Protein AF-A0A357B1J8-F1 (afdb_monomer)

pLDDT: mean 88.07, std 13.95, range [33.41, 98.75]

Nearest PDB structures (foldseek):
  8wgc-assembly1_A  TM=3.942E-01  e=1.687E-01  Homo sapiens
  1ewk-assembly1_A  TM=3.827E-01  e=1.034E+00  Rattus norvegicus
  8wgd-assembly1_B  TM=3.770E-01  e=9.735E-01  Homo sapiens
  8jd4-assembly1_4  TM=4.245E-01  e=2.269E+00  Homo sapiens

Sequence (350 aa):
MALIGIIANPSSGKDIRRLVANATCFDNMEKVNIIQRILIAFHKLSDARILVMDDAYGMLEKAAENIRRLTHESVNAGLIPFRPVFDQTDSTKAARMLRELGAKCIIVIGGDGTNRVVAKACGDVPLIPLSTGTNNVFPYMMEGTVAGLAALVAETDAGGEMLKTRRCKRLNIYKNGDLADIALIDVCVTSDMFAASRAVWNVDSIRELFVTVAKPDSIGMSAIGGSFRTIREHEPLGLYIRCGEPAAFATNVAIGPGLIRPVGIKYSRTMAIGDRISLETGAGMLALDGEREVEFLPKDRIEIELTRDGPLVVDIPATLSCAADRGFFLIHNTPQGETKGGICIHDSDE

Secondary structure (DSSP, 8-state):
--EEEEEE-TTTT--THHHHS------HHHHHHHHHHHHHHHHHH---EEEE---TT-HHHHHHHHHHHHHS----EEE-SS---SSHHHHHHHHHHHHHTT-SEEEEES-HHHHHHHHTT-TTSPEEEE-SSSS-SSSB---HHHHHHHHHHHHHSTTSSS--EEE--EEEEEETTEEEEEESSEEEEES--S-SSSB---GGGEEEEEES-B-TTS-SHHHHHHTT--B-TTSSEEEEEEESSSPSEEEEEEEETTEEEEEEEEEEEEEETT-EEE----SEEEEETTEEEEEE-TT--EEEEEES-S-EEE-HHHHHHHHHHTTTT-----SS-----------S--

Solvent-accessible surface area (backbone atoms only — not comparable to full-atom values): 18631 Å² total; per-residue (Å²): 130,52,30,40,31,36,42,55,54,83,70,52,66,72,54,63,59,52,80,79,28,74,46,75,80,46,54,68,65,56,51,22,52,35,52,31,34,21,50,52,40,38,66,54,55,50,87,52,46,33,33,32,48,73,48,96,81,43,46,67,62,54,21,47,50,52,47,27,74,75,66,75,46,87,65,67,64,48,65,48,97,68,86,71,85,83,52,74,64,43,49,25,51,46,26,34,50,37,41,76,71,56,28,42,30,34,37,36,44,23,43,38,49,54,51,40,41,24,48,77,32,25,60,81,38,29,30,44,48,31,34,47,52,89,74,47,83,76,28,42,84,67,62,30,40,64,52,21,51,38,49,51,43,23,53,76,27,65,86,46,88,35,42,39,68,43,68,28,41,20,36,42,34,25,50,73,82,43,82,73,51,65,21,53,41,28,42,40,32,26,65,48,85,66,74,86,55,49,62,79,75,66,68,88,41,38,42,37,37,38,28,36,33,14,34,62,92,45,48,29,70,30,11,58,45,15,72,80,48,73,34,50,74,84,49,75,41,32,40,40,37,35,38,38,84,83,46,74,49,70,48,81,28,38,55,39,45,95,37,72,45,75,46,40,30,50,52,74,46,79,34,46,69,72,40,70,46,68,64,83,73,54,49,20,30,33,20,35,36,55,34,51,78,46,80,45,45,76,87,53,48,46,34,44,28,34,37,64,79,30,40,28,33,51,41,52,70,59,18,47,50,42,27,52,79,53,37,35,80,42,70,84,87,58,98,72,86,76,83,72,55,52,60,35,80,68,77,92,83,128

Foldseek 3Di:
DAEEEEEEQQCFQPACLVVVAVWDGQHVVVVLVLVLLLQVLCQQEHPHAYEYADAPVRSVVSSQVVCCVVPVDGTNYYYQPDDDPRDLVSLLVSLQSCQVVPHLEYEYEHAQSSLQSSQVRNQARAYQFEYSTQAHDPHDPDRNNLSSVLSVLSRVASPHDLWDKAQWKKKFKDKQRHGPGIARFKKWFFAAQDPPDFFDQDLQRTFKMKGSAADCSHAARSVVRNQPDGDHGRHQKIKIWGWDPPAPDWDWHRNGHVDTDITGTNDMDMDGQFDKDWDPDQFGFIRGSGTTDDGDHNVMIIIIGMHSNTYIYTPSVSSVVSLVVQQQQPDDDDPDDDDSRYRDRPPPDD

Radius of gyration: 21.46 Å; Cα contacts (8 Å, |Δi|>4): 844; chains: 1; bounding box: 54×49×66 Å

Mean predicted aligned error: 6.44 Å

Structure (mmCIF, N/CA/C/O backbone):
data_AF-A0A357B1J8-F1
#
_entry.id   AF-A0A357B1J8-F1
#
loop_
_atom_site.group_PDB
_atom_site.id
_atom_site.type_symbol
_atom_site.label_atom_id
_atom_site.label_alt_id
_atom_site.label_comp_id
_atom_site.label_asym_id
_atom_site.label_entity_id
_atom_site.label_seq_id
_atom_site.pdbx_PDB_ins_code
_atom_site.Cartn_x
_atom_site.Cartn_y
_atom_site.Cartn_z
_atom_site.occupancy
_atom_site.B_iso_or_equiv
_atom_site.auth_seq_id
_atom_site.auth_comp_id
_atom_site.auth_asym_id
_atom_site.auth_atom_id
_atom_site.pdbx_PDB_model_num
ATOM 1 N N . MET A 1 1 ? 2.649 -1.421 -27.507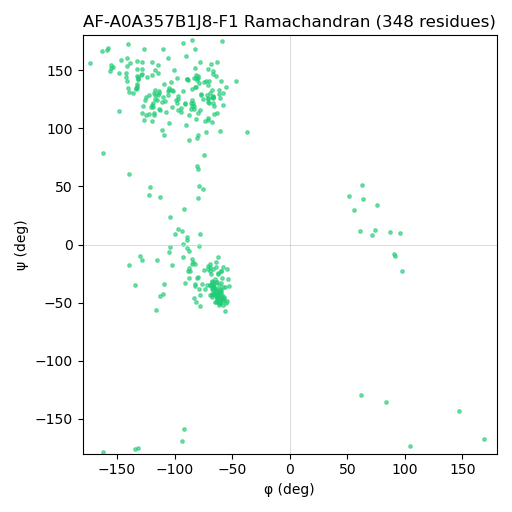 1.00 65.75 1 MET A N 1
ATOM 2 C CA . MET A 1 1 ? 3.852 -1.359 -26.654 1.00 65.75 1 MET A CA 1
ATOM 3 C C . MET A 1 1 ? 3.389 -1.466 -25.217 1.00 65.75 1 MET A C 1
ATOM 5 O O . MET A 1 1 ? 2.438 -0.768 -24.872 1.00 65.75 1 MET A O 1
ATOM 9 N N . ALA A 1 2 ? 3.961 -2.371 -24.430 1.00 86.12 2 ALA A N 1
ATOM 10 C CA . ALA A 1 2 ? 3.598 -2.486 -23.026 1.00 86.12 2 ALA A CA 1
ATOM 11 C C . ALA A 1 2 ? 4.030 -1.230 -22.251 1.00 86.12 2 ALA A C 1
ATOM 13 O O . ALA A 1 2 ? 4.989 -0.548 -22.625 1.00 86.12 2 ALA A O 1
ATOM 14 N N . LEU A 1 3 ? 3.259 -0.901 -21.216 1.00 94.00 3 LEU A N 1
ATOM 15 C CA . LEU A 1 3 ? 3.428 0.300 -20.407 1.00 94.00 3 LEU A CA 1
ATOM 16 C C . LEU A 1 3 ? 3.635 -0.099 -18.948 1.00 94.00 3 LEU A C 1
ATOM 18 O O . LEU A 1 3 ? 2.806 -0.815 -18.384 1.00 94.00 3 LEU A O 1
ATOM 22 N N . ILE A 1 4 ? 4.690 0.426 -18.333 1.00 96.94 4 ILE A N 1
ATOM 23 C CA . ILE A 1 4 ? 4.933 0.323 -16.893 1.00 96.94 4 ILE A CA 1
ATOM 24 C C . ILE A 1 4 ? 4.823 1.712 -16.272 1.00 96.94 4 ILE A C 1
ATOM 26 O O . ILE A 1 4 ? 5.375 2.690 -16.780 1.00 96.94 4 ILE A O 1
ATOM 30 N N . GLY A 1 5 ? 4.067 1.800 -15.182 1.00 97.94 5 GLY A N 1
ATOM 31 C CA . GLY A 1 5 ? 3.893 3.031 -14.424 1.00 97.94 5 GLY A CA 1
ATOM 32 C C . GLY A 1 5 ? 4.807 3.088 -13.208 1.00 97.94 5 GLY A C 1
ATOM 33 O O . GLY A 1 5 ? 4.989 2.078 -12.534 1.00 97.94 5 GLY A O 1
ATOM 34 N N . ILE A 1 6 ? 5.328 4.269 -12.880 1.00 98.31 6 ILE A N 1
ATOM 35 C CA . ILE A 1 6 ? 6.011 4.524 -11.607 1.00 98.31 6 ILE A CA 1
ATOM 36 C C . ILE A 1 6 ? 5.355 5.724 -10.924 1.00 98.31 6 ILE A C 1
ATOM 38 O O . ILE A 1 6 ? 5.269 6.810 -11.493 1.00 98.31 6 ILE A O 1
ATOM 42 N N . ILE A 1 7 ? 4.900 5.541 -9.687 1.00 97.56 7 ILE A N 1
ATOM 43 C CA . ILE A 1 7 ? 4.323 6.600 -8.856 1.00 97.56 7 ILE A CA 1
ATOM 44 C C . ILE A 1 7 ? 5.200 6.762 -7.619 1.00 97.56 7 ILE A C 1
ATOM 46 O O . ILE A 1 7 ? 5.239 5.876 -6.770 1.00 97.56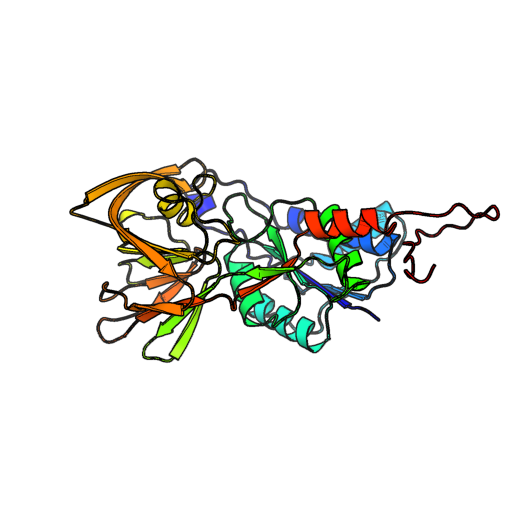 7 ILE A O 1
ATOM 50 N N . ALA A 1 8 ? 5.868 7.907 -7.487 1.00 93.62 8 ALA A N 1
ATOM 51 C CA . ALA A 1 8 ? 6.661 8.249 -6.311 1.00 93.62 8 ALA A CA 1
ATOM 52 C C . ALA A 1 8 ? 6.195 9.593 -5.747 1.00 93.62 8 ALA A C 1
ATOM 54 O O . ALA A 1 8 ? 6.378 10.633 -6.369 1.00 93.62 8 ALA A O 1
ATOM 55 N N . ASN A 1 9 ? 5.570 9.594 -4.569 1.00 81.75 9 ASN A N 1
ATOM 56 C CA . ASN A 1 9 ? 5.103 10.842 -3.963 1.00 81.75 9 ASN A CA 1
ATOM 57 C C . ASN A 1 9 ? 6.249 11.508 -3.170 1.00 81.75 9 ASN A C 1
ATOM 59 O O . ASN A 1 9 ? 6.704 10.910 -2.187 1.00 81.75 9 ASN A O 1
ATOM 63 N N . PRO A 1 10 ? 6.704 12.733 -3.496 1.00 72.56 10 PRO A N 1
ATOM 64 C CA . PRO A 1 10 ? 7.789 13.422 -2.780 1.00 72.56 10 PRO A CA 1
ATOM 65 C C . PRO A 1 10 ? 7.424 13.812 -1.341 1.00 72.56 10 PRO A C 1
ATOM 67 O O . PRO A 1 10 ? 8.306 14.018 -0.509 1.00 72.56 10 PRO A O 1
ATOM 70 N N . SER A 1 11 ? 6.132 13.903 -1.025 1.00 70.12 11 SER A N 1
ATOM 71 C CA . SER A 1 11 ? 5.638 14.203 0.323 1.00 70.12 11 SER A CA 1
ATOM 72 C C . SER A 1 11 ? 5.545 12.961 1.213 1.00 70.12 11 SER A C 1
ATOM 74 O O . SER A 1 11 ? 5.477 13.093 2.436 1.00 70.12 11 SER A O 1
ATOM 76 N N . SER A 1 12 ? 5.610 11.756 0.633 1.00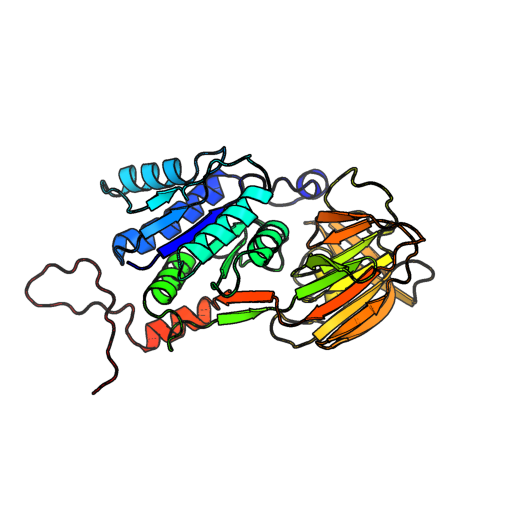 63.44 12 SER A N 1
ATOM 77 C CA . SER A 1 12 ? 5.663 10.515 1.411 1.00 63.44 12 SER A CA 1
ATOM 78 C C . SER A 1 12 ? 6.980 10.440 2.194 1.00 63.44 12 SER A C 1
ATOM 80 O O . SER A 1 12 ? 8.061 10.642 1.643 1.00 63.44 12 SER A O 1
ATOM 82 N N . GLY A 1 13 ? 6.904 10.219 3.507 1.00 54.16 13 GLY A N 1
ATOM 83 C CA . GLY A 1 13 ? 8.072 10.268 4.392 1.00 54.16 13 GLY A CA 1
ATOM 84 C C . GLY A 1 13 ? 8.301 11.601 5.119 1.00 54.16 13 GLY A C 1
ATOM 85 O O . GLY A 1 13 ? 9.307 11.764 5.791 1.00 54.16 13 GLY A O 1
ATOM 86 N N . LYS A 1 14 ? 7.373 12.555 5.099 1.00 54.44 14 LYS A N 1
ATOM 87 C CA . LYS A 1 14 ? 7.413 13.704 6.032 1.00 54.44 14 LYS A CA 1
ATOM 88 C C . LYS A 1 14 ? 6.610 13.446 7.314 1.00 54.44 14 LYS A C 1
ATOM 90 O O . LYS A 1 14 ? 6.026 14.362 7.880 1.00 54.44 14 LYS A O 1
ATOM 95 N N . ASP A 1 15 ? 6.542 12.184 7.743 1.00 60.03 15 ASP A N 1
ATOM 96 C CA . ASP A 1 15 ? 5.769 11.762 8.914 1.00 60.03 15 ASP A CA 1
ATOM 97 C C . ASP A 1 15 ? 6.290 12.467 10.179 1.00 60.03 15 ASP A C 1
ATOM 99 O O . ASP A 1 15 ? 7.477 12.384 10.493 1.00 60.03 15 ASP A O 1
ATOM 103 N N . ILE A 1 16 ? 5.405 13.142 10.921 1.00 53.78 16 ILE A N 1
ATOM 104 C CA . ILE A 1 16 ? 5.730 13.805 12.195 1.00 53.78 16 ILE A CA 1
ATOM 105 C C . ILE A 1 16 ? 6.262 12.817 13.240 1.00 53.78 16 ILE A C 1
ATOM 107 O O . ILE A 1 16 ? 7.021 13.215 14.119 1.00 53.78 16 ILE A O 1
ATOM 111 N N . ARG A 1 17 ? 5.959 11.515 13.114 1.00 55.94 17 ARG A N 1
ATOM 112 C CA . ARG A 1 17 ? 6.593 10.457 13.914 1.00 55.94 17 ARG A CA 1
ATOM 113 C C . ARG A 1 17 ? 8.113 10.430 13.751 1.00 55.94 17 ARG A C 1
ATOM 115 O O . ARG A 1 17 ? 8.782 9.930 14.638 1.00 55.94 17 ARG A O 1
ATOM 122 N N . ARG A 1 18 ? 8.680 11.025 12.696 1.00 56.25 18 ARG A N 1
ATOM 123 C CA . ARG A 1 18 ? 10.132 11.241 12.545 1.00 56.25 18 ARG A CA 1
ATOM 124 C C . ARG A 1 18 ? 10.681 12.367 13.431 1.00 56.25 18 ARG A C 1
ATOM 126 O O . ARG A 1 18 ? 11.873 12.389 13.697 1.00 56.25 18 ARG A O 1
ATOM 133 N N . LEU A 1 19 ? 9.834 13.299 13.875 1.00 47.94 19 LEU A N 1
ATOM 134 C CA . LEU A 1 19 ? 10.205 14.353 14.828 1.00 47.94 19 LEU A CA 1
ATOM 135 C C . LEU A 1 19 ? 10.044 13.896 16.281 1.00 47.94 19 LEU A C 1
ATOM 137 O O . LEU A 1 19 ? 10.747 14.393 17.154 1.00 47.94 19 LEU A O 1
ATOM 141 N N . VAL A 1 20 ? 9.118 12.967 16.541 1.00 52.31 20 VAL A N 1
ATOM 142 C CA . VAL A 1 20 ? 8.815 12.483 17.900 1.00 52.31 20 VAL A CA 1
ATOM 143 C C . VAL A 1 20 ? 9.362 11.081 18.206 1.00 52.31 20 VAL A C 1
ATOM 145 O O . VAL A 1 20 ? 9.277 10.641 19.350 1.00 52.31 20 VAL A O 1
ATOM 148 N N . ALA A 1 21 ? 9.924 10.375 17.220 1.00 58.03 21 ALA A N 1
ATOM 149 C CA . ALA A 1 21 ? 10.537 9.053 17.371 1.00 58.03 21 ALA A CA 1
ATOM 150 C C . ALA A 1 21 ? 11.809 8.921 16.507 1.00 58.03 21 ALA A C 1
ATOM 152 O O . ALA A 1 21 ? 11.997 9.662 15.542 1.00 58.03 21 ALA A O 1
ATOM 153 N N . ASN A 1 22 ? 12.675 7.952 16.828 1.00 58.31 22 ASN A N 1
ATOM 154 C CA . ASN A 1 22 ? 13.994 7.747 16.202 1.00 58.31 22 ASN A CA 1
ATOM 155 C C . ASN A 1 22 ? 13.891 7.039 14.837 1.00 58.31 22 ASN A C 1
ATOM 157 O O . ASN A 1 22 ? 14.515 6.004 14.597 1.00 58.31 22 ASN A O 1
ATOM 161 N N . ALA A 1 23 ? 13.032 7.543 13.956 1.00 60.16 23 ALA A N 1
ATOM 162 C CA . ALA A 1 23 ? 12.742 6.919 12.674 1.00 60.16 23 ALA A CA 1
ATOM 163 C C . ALA A 1 23 ? 13.837 7.199 11.634 1.00 60.16 23 ALA A C 1
ATOM 165 O O . ALA A 1 23 ? 14.305 8.327 11.492 1.00 60.16 23 ALA A O 1
ATOM 166 N N . THR A 1 24 ? 14.195 6.184 10.843 1.00 61.16 24 THR A N 1
ATOM 167 C CA . THR A 1 24 ? 15.096 6.354 9.697 1.00 61.16 24 THR A CA 1
ATOM 168 C C . THR A 1 24 ? 14.429 7.216 8.625 1.00 61.16 24 THR A C 1
ATOM 170 O O . THR A 1 24 ? 13.325 6.917 8.155 1.00 61.16 24 THR A O 1
ATOM 173 N N . CYS A 1 25 ? 15.113 8.281 8.213 1.00 62.03 25 CYS A N 1
ATOM 174 C CA . CYS A 1 25 ? 14.656 9.157 7.145 1.00 62.03 25 CYS A CA 1
ATOM 175 C C . CYS A 1 25 ? 15.130 8.631 5.792 1.00 62.03 25 CYS A C 1
ATOM 177 O O . CYS A 1 25 ? 16.312 8.692 5.478 1.00 62.03 25 CYS A O 1
ATOM 179 N N . PHE A 1 26 ? 14.190 8.168 4.975 1.00 69.94 26 PHE A N 1
ATOM 180 C CA . PHE A 1 26 ? 14.402 8.083 3.533 1.00 69.94 26 PHE A CA 1
ATOM 181 C C . PHE A 1 26 ? 14.112 9.459 2.952 1.00 69.94 26 PHE A C 1
ATOM 183 O O . PHE A 1 26 ? 13.001 9.980 3.129 1.00 69.94 26 PHE A O 1
ATOM 190 N N . ASP A 1 27 ? 15.120 10.054 2.330 1.00 79.81 27 ASP A N 1
ATOM 191 C CA . ASP A 1 27 ? 14.996 11.326 1.641 1.00 79.81 27 ASP A CA 1
ATOM 192 C C . ASP A 1 27 ? 14.491 11.124 0.202 1.00 79.81 27 ASP A C 1
ATOM 194 O O . ASP A 1 27 ? 14.263 10.007 -0.274 1.00 79.81 27 ASP A O 1
ATOM 198 N N . ASN A 1 28 ? 14.265 12.231 -0.501 1.00 86.00 28 ASN A N 1
ATOM 199 C CA . ASN A 1 28 ? 13.847 12.167 -1.898 1.00 86.00 28 ASN A CA 1
ATOM 200 C C . ASN A 1 28 ? 14.965 11.662 -2.819 1.00 86.00 28 ASN A C 1
ATOM 202 O O . ASN A 1 28 ? 14.655 11.120 -3.876 1.00 86.00 28 ASN A O 1
ATOM 206 N N . MET A 1 29 ? 16.238 11.775 -2.422 1.00 89.94 29 MET A N 1
ATOM 207 C CA . MET A 1 29 ? 17.343 11.207 -3.194 1.00 89.94 29 MET A CA 1
ATOM 208 C C . MET A 1 29 ? 17.312 9.682 -3.184 1.00 89.94 29 MET A C 1
ATOM 210 O O . MET A 1 29 ? 17.564 9.073 -4.218 1.00 89.94 29 MET A O 1
ATOM 214 N N . GLU A 1 30 ? 16.913 9.046 -2.085 1.00 89.69 30 GLU A N 1
ATOM 215 C CA . GLU A 1 30 ? 16.778 7.593 -2.071 1.00 89.69 30 GLU A CA 1
ATOM 216 C C . GLU A 1 30 ? 15.651 7.115 -2.995 1.00 89.69 30 GLU A C 1
ATOM 218 O O . GLU A 1 30 ? 15.796 6.100 -3.674 1.00 89.69 30 GLU A O 1
ATOM 223 N N . LYS A 1 31 ? 14.567 7.887 -3.139 1.00 92.25 31 LYS A N 1
ATOM 224 C CA . LYS A 1 31 ? 13.542 7.610 -4.162 1.00 92.25 31 LYS A CA 1
ATOM 225 C C . LYS A 1 31 ? 14.095 7.738 -5.578 1.00 92.25 31 LYS A C 1
ATOM 227 O O . LYS A 1 31 ? 13.822 6.867 -6.400 1.00 92.25 31 LYS A O 1
ATOM 232 N N . VAL A 1 32 ? 14.908 8.765 -5.847 1.00 95.06 32 VAL A N 1
ATOM 233 C CA . VAL A 1 32 ? 15.630 8.904 -7.125 1.00 95.06 32 VAL A CA 1
ATOM 234 C C . VAL A 1 32 ? 16.504 7.675 -7.380 1.00 95.06 32 VAL A C 1
ATOM 236 O O . VAL A 1 32 ? 16.454 7.119 -8.473 1.00 95.06 32 VAL A O 1
ATOM 239 N N . ASN A 1 33 ? 17.238 7.195 -6.372 1.00 94.50 33 ASN A N 1
ATOM 240 C CA . ASN A 1 33 ? 18.079 6.001 -6.489 1.00 94.50 33 ASN A CA 1
ATOM 241 C C . ASN A 1 33 ? 17.254 4.733 -6.761 1.00 94.50 33 ASN A C 1
ATOM 243 O O . ASN A 1 33 ? 17.664 3.881 -7.549 1.00 94.50 33 ASN A O 1
ATOM 247 N N . ILE A 1 34 ? 16.092 4.572 -6.116 1.00 95.38 34 ILE A N 1
ATOM 248 C CA . ILE A 1 34 ? 15.162 3.463 -6.391 1.00 95.38 34 ILE A CA 1
ATOM 249 C C . ILE A 1 34 ? 14.669 3.534 -7.842 1.00 95.38 34 ILE A C 1
ATOM 251 O O . ILE A 1 34 ? 14.785 2.541 -8.558 1.00 95.38 34 ILE A O 1
ATOM 255 N N . ILE A 1 35 ? 14.189 4.697 -8.298 1.00 96.69 35 ILE A N 1
ATOM 256 C CA . ILE A 1 35 ? 13.729 4.903 -9.683 1.00 96.69 35 ILE A CA 1
ATOM 257 C C . ILE A 1 35 ? 14.857 4.598 -10.667 1.00 96.69 35 ILE A C 1
ATOM 259 O O . ILE A 1 35 ? 14.658 3.842 -11.609 1.00 96.69 35 ILE A O 1
ATOM 263 N N . GLN A 1 36 ? 16.059 5.118 -10.422 1.00 95.81 36 GLN A N 1
ATOM 264 C CA . GLN A 1 36 ? 17.236 4.851 -11.242 1.00 95.81 36 GLN A CA 1
ATOM 265 C C . GLN A 1 36 ? 17.505 3.346 -11.383 1.00 95.81 36 GLN A C 1
ATOM 267 O O . GLN A 1 36 ? 17.698 2.861 -12.494 1.00 95.81 36 GLN A O 1
ATOM 272 N N . ARG A 1 37 ? 17.498 2.598 -10.275 1.00 95.31 37 ARG A N 1
ATOM 273 C CA . ARG A 1 37 ? 17.755 1.148 -10.270 1.00 95.31 37 ARG A CA 1
ATOM 274 C C . ARG A 1 37 ? 16.672 0.360 -11.014 1.00 95.31 37 ARG A C 1
ATOM 276 O O . ARG A 1 37 ? 17.000 -0.545 -11.775 1.00 95.31 37 ARG A O 1
ATOM 283 N N . ILE A 1 38 ? 15.408 0.772 -10.895 1.00 96.00 38 ILE A N 1
ATOM 284 C CA . ILE A 1 38 ? 14.303 0.228 -11.702 1.00 96.00 38 ILE A CA 1
ATOM 285 C C . ILE A 1 38 ? 14.546 0.492 -13.194 1.00 96.00 38 ILE A C 1
ATOM 287 O O . ILE A 1 38 ? 14.500 -0.434 -13.999 1.00 96.00 38 ILE A O 1
ATOM 291 N N . LEU A 1 39 ? 14.822 1.745 -13.573 1.00 95.00 39 LEU A N 1
ATOM 292 C CA . LEU A 1 39 ? 15.012 2.142 -14.972 1.00 95.00 39 LEU A CA 1
ATOM 293 C C . LEU A 1 39 ? 16.198 1.421 -15.628 1.00 95.00 39 LEU A C 1
ATOM 295 O O . LEU A 1 39 ? 16.122 1.093 -16.809 1.00 95.00 39 LEU A O 1
ATOM 299 N N . ILE A 1 40 ? 17.269 1.140 -14.877 1.00 91.56 40 ILE A N 1
ATOM 300 C CA . ILE A 1 40 ? 18.417 0.362 -15.367 1.00 91.56 40 ILE A CA 1
ATOM 301 C C . ILE A 1 40 ? 18.000 -1.057 -15.771 1.00 91.56 40 ILE A C 1
ATOM 303 O O . ILE A 1 40 ? 18.461 -1.535 -16.806 1.00 91.56 40 ILE A O 1
ATOM 307 N N . ALA A 1 41 ? 17.125 -1.716 -14.999 1.00 89.19 41 ALA A N 1
ATOM 308 C CA . ALA A 1 41 ? 16.644 -3.056 -15.336 1.00 89.19 41 ALA A CA 1
ATOM 309 C C . ALA A 1 41 ? 15.937 -3.060 -16.700 1.00 89.19 41 ALA A C 1
ATOM 311 O O . ALA A 1 41 ? 16.273 -3.866 -17.565 1.00 89.19 41 ALA A O 1
ATOM 312 N N . PHE A 1 42 ? 15.031 -2.105 -16.925 1.00 87.56 42 PHE A N 1
ATOM 313 C CA . PHE A 1 42 ? 14.336 -1.961 -18.205 1.00 87.56 42 PHE A CA 1
ATOM 314 C C . PHE A 1 42 ? 15.277 -1.602 -19.344 1.00 87.56 42 PHE A C 1
ATOM 316 O O . PHE A 1 42 ? 15.286 -2.282 -20.358 1.00 87.56 42 PHE A O 1
ATOM 323 N N . HIS A 1 43 ? 16.126 -0.595 -19.150 1.00 84.38 43 HIS A N 1
ATOM 324 C CA . HIS A 1 43 ? 17.067 -0.135 -20.165 1.00 84.38 43 HIS A CA 1
ATOM 325 C C . HIS A 1 43 ? 17.952 -1.259 -20.734 1.00 84.38 43 HIS A C 1
ATOM 327 O O . HIS A 1 43 ? 18.372 -1.188 -21.886 1.00 84.38 43 HIS A O 1
ATOM 333 N N . LYS A 1 44 ? 18.242 -2.298 -19.941 1.00 80.31 44 LYS A N 1
ATOM 334 C CA . LYS A 1 44 ? 19.047 -3.442 -20.381 1.00 80.31 44 LYS A CA 1
ATOM 335 C C . LYS A 1 44 ? 18.258 -4.574 -21.030 1.00 80.31 44 LYS A C 1
ATOM 337 O O . LYS A 1 44 ? 18.880 -5.350 -21.749 1.00 80.31 44 LYS A O 1
ATOM 342 N N . LEU A 1 45 ? 16.961 -4.694 -20.753 1.00 83.44 45 LEU A N 1
ATOM 343 C CA . LEU A 1 45 ? 16.199 -5.920 -21.011 1.00 83.44 45 LEU A CA 1
ATOM 344 C C . LEU A 1 45 ? 14.885 -5.703 -21.775 1.00 83.44 45 LEU A C 1
ATOM 346 O O . LEU A 1 45 ? 14.258 -6.682 -22.164 1.00 83.44 45 LEU A O 1
ATOM 350 N N . SER A 1 46 ? 14.436 -4.461 -21.973 1.00 83.25 46 SER A N 1
ATOM 351 C CA . SER A 1 46 ? 13.159 -4.173 -22.627 1.00 83.25 46 SER A CA 1
ATOM 352 C C . SER A 1 46 ? 13.119 -2.782 -23.256 1.00 83.25 46 SER A C 1
ATOM 354 O O . SER A 1 46 ? 13.689 -1.819 -22.744 1.00 83.25 46 SER A O 1
ATOM 356 N N . ASP A 1 47 ? 12.361 -2.666 -24.343 1.00 82.00 47 ASP A N 1
ATOM 357 C CA . ASP A 1 47 ? 12.022 -1.387 -24.965 1.00 82.00 47 ASP A CA 1
ATOM 358 C C . ASP A 1 47 ? 10.732 -0.774 -24.391 1.00 82.00 47 ASP A C 1
ATOM 360 O O . ASP A 1 47 ? 10.279 0.262 -24.883 1.00 82.00 47 ASP A O 1
ATOM 364 N N . ALA A 1 48 ? 10.118 -1.385 -23.367 1.00 84.31 48 ALA A N 1
ATOM 365 C CA . ALA A 1 48 ? 8.858 -0.940 -22.777 1.00 84.31 48 ALA A CA 1
ATOM 366 C C . ALA A 1 48 ? 8.832 0.565 -22.495 1.00 84.31 48 ALA A C 1
ATOM 368 O O . ALA A 1 48 ? 9.793 1.169 -22.011 1.00 84.31 48 ALA A O 1
ATOM 369 N N . ARG A 1 49 ? 7.673 1.178 -22.752 1.00 91.56 49 ARG A N 1
ATOM 370 C CA . ARG A 1 49 ? 7.466 2.581 -22.411 1.00 91.56 49 ARG A CA 1
ATOM 371 C C . ARG A 1 49 ? 7.267 2.688 -20.905 1.00 91.56 49 ARG A C 1
ATOM 373 O O . ARG A 1 49 ? 6.346 2.077 -20.363 1.00 91.56 49 ARG A O 1
ATOM 380 N N . ILE A 1 50 ? 8.064 3.522 -20.246 1.00 96.38 50 ILE A N 1
ATOM 381 C CA . ILE A 1 50 ? 7.910 3.806 -18.817 1.00 96.38 50 ILE A CA 1
ATOM 382 C C . ILE A 1 50 ? 7.317 5.200 -18.644 1.00 96.38 50 ILE A C 1
ATOM 384 O O . ILE A 1 50 ? 7.822 6.169 -19.214 1.00 96.38 50 ILE A O 1
ATOM 388 N N . LEU A 1 51 ? 6.246 5.309 -17.856 1.00 97.69 51 LEU A N 1
ATOM 389 C CA . LEU A 1 51 ? 5.680 6.596 -17.459 1.00 97.69 51 LEU A CA 1
ATOM 390 C C . LEU A 1 51 ? 5.803 6.803 -15.952 1.00 97.69 51 LEU A C 1
ATOM 392 O O . LEU A 1 51 ? 5.308 6.001 -15.162 1.00 97.69 51 LEU A O 1
ATOM 396 N N . VAL A 1 52 ? 6.435 7.905 -15.562 1.00 97.75 52 VAL A N 1
ATOM 397 C CA . VAL A 1 52 ? 6.671 8.279 -14.166 1.00 97.75 52 VAL A CA 1
ATOM 398 C C . VAL A 1 52 ? 5.799 9.474 -13.801 1.00 97.75 52 VAL A C 1
ATOM 400 O O . VAL A 1 52 ? 5.617 10.394 -14.599 1.00 97.75 52 VAL A O 1
ATOM 403 N N . MET A 1 53 ? 5.208 9.450 -12.610 1.00 96.38 53 MET A N 1
ATOM 404 C CA . MET A 1 53 ? 4.477 10.597 -12.077 1.00 96.38 53 MET A CA 1
ATOM 405 C C . MET A 1 53 ? 5.419 11.793 -11.909 1.00 96.38 53 MET A C 1
ATOM 407 O O . MET A 1 53 ? 6.472 11.652 -11.295 1.00 96.38 53 MET A O 1
ATOM 411 N N . ASP A 1 54 ? 5.010 12.947 -12.436 1.00 93.56 54 ASP A N 1
ATOM 412 C CA . ASP A 1 54 ? 5.720 14.212 -12.250 1.00 93.56 54 ASP A CA 1
ATOM 413 C C . ASP A 1 54 ? 5.664 14.668 -10.786 1.00 93.56 54 ASP A C 1
ATOM 415 O O . ASP A 1 54 ? 4.688 14.413 -10.070 1.00 93.56 54 ASP A O 1
ATOM 419 N N . ASP A 1 55 ? 6.723 15.326 -10.328 1.00 91.94 55 ASP A N 1
ATOM 420 C CA . ASP A 1 55 ? 6.905 15.669 -8.931 1.00 91.94 55 ASP A CA 1
ATOM 421 C C . ASP A 1 55 ? 7.787 16.912 -8.741 1.00 91.94 55 ASP A C 1
ATOM 423 O O . ASP A 1 55 ? 8.668 17.222 -9.538 1.00 91.94 55 ASP A O 1
ATOM 427 N N . ALA A 1 56 ? 7.583 17.631 -7.635 1.00 89.00 56 ALA A N 1
ATOM 428 C CA . ALA A 1 56 ? 8.278 18.896 -7.380 1.00 89.00 56 ALA A CA 1
ATOM 429 C C . ALA A 1 56 ? 9.808 18.759 -7.215 1.00 89.00 56 ALA A C 1
ATOM 431 O O . ALA A 1 56 ? 10.515 19.766 -7.224 1.00 89.00 56 ALA A O 1
ATOM 432 N N . TYR A 1 57 ? 10.326 17.545 -7.007 1.00 91.44 57 TYR A N 1
ATOM 433 C CA . TYR A 1 57 ? 11.754 17.261 -6.877 1.00 91.44 57 TYR A CA 1
ATOM 434 C C . TYR A 1 57 ? 12.420 16.885 -8.213 1.00 91.44 57 TYR A C 1
ATOM 436 O O . TYR A 1 57 ? 13.653 16.844 -8.262 1.00 91.44 57 TYR A O 1
ATOM 444 N N . GLY A 1 58 ? 11.648 16.633 -9.278 1.00 93.75 58 GLY A N 1
ATOM 445 C CA . GLY A 1 58 ? 12.160 16.220 -10.589 1.00 93.75 58 GLY A CA 1
ATOM 446 C C . GLY A 1 58 ? 12.891 14.879 -10.528 1.00 93.75 58 GLY A C 1
ATOM 447 O O . GLY A 1 58 ? 14.068 14.776 -10.892 1.00 93.75 58 GLY A O 1
ATOM 448 N N . MET A 1 59 ? 12.250 13.860 -9.942 1.00 95.06 59 MET A N 1
ATOM 449 C CA . MET A 1 59 ? 12.899 12.578 -9.675 1.00 95.06 59 MET A CA 1
ATOM 450 C C . MET A 1 59 ? 13.266 11.828 -10.955 1.00 95.06 59 MET A C 1
ATOM 452 O O . MET A 1 59 ? 14.341 11.224 -11.007 1.00 95.06 59 MET A O 1
ATOM 456 N N . LEU A 1 60 ? 12.404 11.866 -11.979 1.00 96.31 60 LEU A N 1
ATOM 457 C CA . LEU A 1 60 ? 12.670 11.210 -13.260 1.00 96.31 60 LEU A CA 1
ATOM 458 C C . LEU A 1 60 ? 13.895 11.826 -13.941 1.00 96.31 60 LEU A C 1
ATOM 460 O O . LEU A 1 60 ? 14.787 11.095 -14.362 1.00 96.31 60 LEU A O 1
ATOM 464 N N . GLU A 1 61 ? 13.962 13.154 -14.022 1.00 95.94 61 GLU A N 1
ATOM 465 C CA . GLU A 1 61 ? 15.045 13.877 -14.687 1.00 95.94 61 GLU A CA 1
ATOM 466 C C . GLU A 1 61 ? 16.390 13.551 -14.039 1.00 95.94 61 GLU A C 1
ATOM 468 O O . GLU A 1 61 ? 17.352 13.224 -14.733 1.00 95.94 61 GLU A O 1
ATOM 473 N N . LYS A 1 62 ? 16.443 13.566 -12.702 1.00 96.69 62 LYS A N 1
ATOM 474 C CA . LYS A 1 62 ? 17.647 13.211 -11.939 1.00 96.69 62 LYS A CA 1
ATOM 475 C C . LYS A 1 62 ? 18.057 11.756 -12.165 1.00 96.69 62 LYS A C 1
ATOM 477 O O . LYS A 1 62 ? 19.233 11.483 -12.395 1.00 96.69 62 LYS A O 1
ATOM 482 N N . ALA A 1 63 ? 17.104 10.823 -12.114 1.00 96.50 63 ALA A N 1
ATOM 483 C CA . ALA A 1 63 ? 17.380 9.406 -12.341 1.00 96.50 63 ALA A CA 1
ATOM 484 C C . ALA A 1 63 ? 17.897 9.161 -13.769 1.00 96.50 63 ALA A C 1
ATOM 486 O O . ALA A 1 63 ? 18.906 8.480 -13.952 1.00 96.50 63 ALA A O 1
ATOM 487 N N . ALA A 1 64 ? 17.256 9.761 -14.774 1.00 95.25 64 ALA A N 1
ATOM 488 C CA . ALA A 1 64 ? 17.662 9.663 -16.171 1.00 95.25 64 ALA A CA 1
ATOM 489 C C . ALA A 1 64 ? 19.043 10.293 -16.419 1.00 95.25 64 ALA A C 1
ATOM 491 O O . ALA A 1 64 ? 19.870 9.705 -17.118 1.00 95.25 64 ALA A O 1
ATOM 492 N N . GLU A 1 65 ? 19.333 11.452 -15.817 1.00 95.06 65 GLU A N 1
ATOM 493 C CA . GLU A 1 65 ? 20.647 12.092 -15.904 1.00 95.06 65 GLU A CA 1
ATOM 494 C C . GLU A 1 65 ? 21.746 11.218 -15.286 1.00 95.06 65 GLU A C 1
ATOM 496 O O . GLU A 1 65 ? 22.804 11.037 -15.895 1.00 95.06 65 GLU A O 1
ATOM 501 N N . ASN A 1 66 ? 21.493 10.625 -14.115 1.00 94.44 66 ASN A N 1
ATOM 502 C CA . ASN A 1 66 ? 22.438 9.714 -13.475 1.00 94.44 66 ASN A CA 1
ATOM 503 C C . ASN A 1 66 ? 22.740 8.496 -14.358 1.00 94.44 66 ASN A C 1
ATOM 505 O O . ASN A 1 66 ? 23.905 8.135 -14.526 1.00 94.44 66 ASN A O 1
ATOM 509 N N . ILE A 1 67 ? 21.717 7.886 -14.965 1.00 92.69 67 ILE A N 1
ATOM 510 C CA . ILE A 1 67 ? 21.902 6.739 -15.868 1.00 92.69 67 ILE A CA 1
ATOM 511 C C . ILE A 1 67 ? 22.704 7.151 -17.096 1.00 92.69 67 ILE A C 1
ATOM 513 O O . ILE A 1 67 ? 23.658 6.460 -17.454 1.00 92.69 67 ILE A O 1
ATOM 517 N N . ARG A 1 68 ? 22.388 8.301 -17.698 1.00 93.31 68 ARG A N 1
ATOM 518 C CA . ARG A 1 68 ? 23.127 8.825 -18.850 1.00 93.31 68 ARG A CA 1
ATOM 519 C C . ARG A 1 68 ? 24.597 9.077 -18.522 1.00 93.31 68 ARG A C 1
ATOM 521 O O . ARG A 1 68 ? 25.456 8.800 -19.352 1.00 93.31 68 ARG A O 1
ATOM 528 N N . ARG A 1 69 ? 24.912 9.573 -17.321 1.00 92.50 69 ARG A N 1
ATOM 529 C CA . ARG A 1 69 ? 26.303 9.759 -16.871 1.00 92.50 69 ARG A CA 1
ATOM 530 C C . ARG A 1 69 ? 27.044 8.433 -16.686 1.00 92.50 69 ARG A C 1
ATOM 532 O O . ARG A 1 69 ? 28.236 8.384 -16.960 1.00 92.50 69 ARG A O 1
ATOM 539 N N . LEU A 1 70 ? 26.356 7.387 -16.228 1.00 89.88 70 LEU A N 1
ATOM 540 C CA . LEU A 1 70 ? 26.949 6.071 -15.964 1.00 89.88 70 LEU A CA 1
ATOM 541 C C . LEU A 1 70 ? 27.084 5.193 -17.214 1.00 89.88 70 LEU A C 1
ATOM 543 O O . LEU A 1 70 ? 28.013 4.399 -17.303 1.00 89.88 70 LEU A O 1
ATOM 547 N N . THR A 1 71 ? 26.141 5.299 -18.149 1.00 87.50 71 THR A N 1
ATOM 548 C CA . THR A 1 71 ? 26.007 4.374 -19.290 1.00 87.50 71 THR A CA 1
ATOM 549 C C . THR A 1 71 ? 26.241 5.034 -20.644 1.00 87.50 71 THR A C 1
ATOM 551 O O . THR A 1 71 ? 26.388 4.331 -21.633 1.00 87.50 71 THR A O 1
ATOM 554 N N . HIS A 1 72 ? 26.274 6.370 -20.703 1.00 89.00 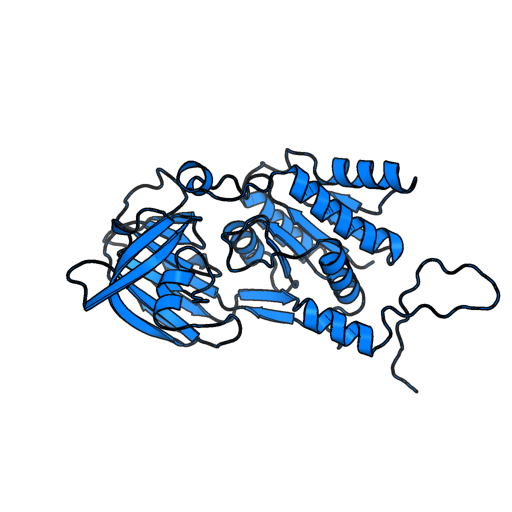72 HIS A N 1
ATOM 555 C CA . HIS A 1 72 ? 26.263 7.163 -21.938 1.00 89.00 72 HIS A CA 1
ATOM 556 C C . HIS A 1 72 ? 25.018 6.969 -22.824 1.00 89.00 72 HIS A C 1
ATOM 558 O O . HIS A 1 72 ? 24.978 7.489 -23.938 1.00 89.00 72 HIS A O 1
ATOM 564 N N . GLU A 1 73 ? 23.973 6.312 -22.317 1.00 86.12 73 GLU A N 1
ATOM 565 C CA . GLU A 1 73 ? 22.736 6.024 -23.044 1.00 86.12 73 GLU A CA 1
ATOM 566 C C . GLU A 1 73 ? 21.530 6.763 -22.437 1.00 86.12 73 GLU A C 1
ATOM 568 O O . GLU A 1 73 ? 21.513 7.137 -21.261 1.00 86.12 73 GLU A O 1
ATOM 573 N N . SER A 1 74 ? 20.508 7.014 -23.258 1.00 86.12 74 SER A N 1
ATOM 574 C CA . SER A 1 74 ? 19.223 7.561 -22.811 1.00 86.12 74 SER A CA 1
ATOM 575 C C . SER A 1 74 ? 18.256 6.444 -22.429 1.00 86.12 74 SER A C 1
ATOM 577 O O . SER A 1 74 ? 18.169 5.434 -23.124 1.00 86.12 74 SER A O 1
ATOM 579 N N . VAL A 1 75 ? 17.465 6.660 -21.380 1.00 88.06 75 VAL A N 1
ATOM 580 C CA . VAL A 1 75 ? 16.394 5.740 -20.971 1.00 88.06 75 VAL A CA 1
ATOM 581 C C . VAL A 1 75 ? 15.072 6.068 -21.666 1.00 88.06 75 VAL A C 1
ATOM 583 O O . VAL A 1 75 ? 14.730 7.240 -21.827 1.00 88.06 75 VAL A O 1
ATOM 586 N N . ASN A 1 76 ? 14.302 5.041 -22.039 1.00 89.38 76 ASN A N 1
ATOM 587 C CA . ASN A 1 76 ? 12.954 5.191 -22.600 1.00 89.38 76 ASN A CA 1
ATOM 588 C C . ASN A 1 76 ? 11.909 5.417 -21.489 1.00 89.38 76 ASN A C 1
ATOM 590 O O . ASN A 1 76 ? 11.068 4.565 -21.199 1.00 89.38 76 ASN A O 1
ATOM 594 N N . ALA A 1 77 ? 11.991 6.568 -20.825 1.00 94.75 77 ALA A N 1
ATOM 595 C CA . ALA A 1 77 ? 11.073 6.960 -19.763 1.00 94.75 77 ALA A CA 1
ATOM 596 C C . ALA A 1 77 ? 10.565 8.389 -19.981 1.00 94.75 77 ALA A C 1
ATOM 598 O O . ALA A 1 77 ? 11.306 9.264 -20.425 1.00 94.75 77 ALA A O 1
ATOM 599 N N . GLY A 1 78 ? 9.294 8.626 -19.663 1.00 96.25 78 GLY A N 1
ATOM 600 C CA . GLY A 1 78 ? 8.663 9.938 -19.768 1.00 96.25 78 GLY A CA 1
ATOM 601 C C . GLY A 1 78 ? 7.724 10.225 -18.605 1.00 96.25 78 GLY A C 1
ATOM 602 O O . GLY A 1 78 ? 7.441 9.355 -17.785 1.00 96.25 78 GLY A O 1
ATOM 603 N N . LEU A 1 79 ? 7.220 11.453 -18.545 1.00 97.19 79 LEU A N 1
ATOM 604 C CA . LEU A 1 79 ? 6.245 11.855 -17.536 1.00 97.19 79 LEU A CA 1
ATOM 605 C C . LEU A 1 79 ? 4.827 11.431 -17.936 1.00 97.19 79 LEU A C 1
ATOM 607 O O . LEU A 1 79 ? 4.462 11.446 -19.117 1.00 97.19 79 LEU A O 1
ATOM 611 N N . ILE A 1 80 ? 4.004 11.076 -16.948 1.00 96.56 80 ILE A N 1
ATOM 612 C CA . ILE A 1 80 ? 2.559 10.907 -17.154 1.00 96.56 80 ILE A CA 1
ATOM 613 C C . ILE A 1 80 ? 1.983 12.268 -17.595 1.00 96.56 80 ILE A C 1
ATOM 615 O O . ILE A 1 80 ? 2.280 13.277 -16.957 1.00 96.56 80 ILE A O 1
ATOM 619 N N . PRO A 1 81 ? 1.150 12.339 -18.653 1.00 92.44 81 PRO A N 1
ATOM 620 C CA . PRO A 1 81 ? 0.762 13.606 -19.273 1.00 92.44 81 PRO A CA 1
ATOM 621 C C . PRO A 1 81 ? -0.343 14.341 -18.494 1.00 92.44 81 PRO A C 1
ATOM 623 O O . PRO A 1 81 ? -1.458 14.520 -18.983 1.00 92.44 81 PRO A O 1
ATOM 626 N N . PHE A 1 82 ? -0.049 14.782 -17.270 1.00 91.62 82 PHE A N 1
ATOM 627 C CA . PHE A 1 82 ? -0.909 15.685 -16.510 1.00 91.62 82 PHE A CA 1
ATOM 628 C C . PHE A 1 82 ? -0.102 16.754 -15.786 1.00 91.62 82 PHE A C 1
ATOM 630 O O . PHE A 1 82 ? 1.067 16.573 -15.481 1.00 91.62 82 PHE A O 1
ATOM 637 N N . ARG A 1 83 ? -0.763 17.874 -15.487 1.00 91.00 83 ARG A N 1
ATOM 638 C CA . ARG A 1 83 ? -0.192 18.926 -14.649 1.00 91.00 83 ARG A CA 1
ATOM 639 C C . ARG A 1 83 ? -0.388 18.569 -13.168 1.00 91.00 83 ARG A C 1
ATOM 641 O O . ARG A 1 83 ? -1.559 18.493 -12.769 1.00 91.00 83 ARG A O 1
ATOM 648 N N . PRO A 1 84 ? 0.686 18.353 -12.387 1.00 89.50 84 PRO A N 1
ATOM 649 C CA . PRO A 1 84 ? 0.579 18.072 -10.960 1.00 89.50 84 PRO A CA 1
ATOM 650 C C . PRO A 1 84 ? 0.154 19.313 -10.171 1.00 89.50 84 PRO A C 1
ATOM 652 O O . PRO A 1 84 ? 0.430 20.451 -10.568 1.00 89.50 84 PRO A O 1
ATOM 655 N N . VAL A 1 85 ? -0.528 19.083 -9.050 1.00 89.56 85 VAL A N 1
ATOM 656 C CA . VAL A 1 85 ? -0.844 20.113 -8.040 1.00 89.56 85 VAL A CA 1
ATOM 657 C C . VAL A 1 85 ? 0.047 20.005 -6.793 1.00 89.56 85 VAL A C 1
ATOM 659 O O . VAL A 1 85 ? -0.020 20.854 -5.908 1.00 89.56 85 VAL A O 1
ATOM 662 N N . PHE A 1 86 ? 0.926 19.004 -6.770 1.00 85.44 86 PHE A N 1
ATOM 663 C CA . PHE A 1 86 ? 1.916 18.665 -5.751 1.00 85.44 86 PHE A CA 1
ATOM 664 C C . PHE A 1 86 ? 1.332 18.268 -4.391 1.00 85.44 86 PHE A C 1
ATOM 666 O O . PHE A 1 86 ? 1.892 18.576 -3.335 1.00 85.44 86 PHE A O 1
ATOM 673 N N . ASP A 1 87 ? 0.234 17.514 -4.418 1.00 84.19 87 ASP A N 1
ATOM 674 C CA . ASP A 1 87 ? -0.368 16.894 -3.238 1.00 84.19 87 ASP A CA 1
ATOM 675 C C . ASP A 1 87 ? -0.701 15.403 -3.464 1.00 84.19 87 ASP A C 1
ATOM 677 O O . ASP A 1 87 ? -0.367 14.804 -4.485 1.00 84.19 87 ASP A O 1
ATOM 681 N N . GLN A 1 88 ? -1.342 14.759 -2.483 1.00 78.44 88 GLN A N 1
ATOM 682 C CA . GLN A 1 88 ? -1.680 13.330 -2.558 1.00 78.44 88 GLN A CA 1
ATOM 683 C C . GLN A 1 88 ? -2.674 12.968 -3.675 1.00 78.44 88 GLN A C 1
ATOM 685 O O . GLN A 1 88 ? -2.769 11.802 -4.072 1.00 78.44 88 GLN A O 1
ATOM 690 N N . THR A 1 89 ? -3.425 13.945 -4.190 1.00 88.69 89 THR A N 1
ATOM 691 C CA . THR A 1 89 ? -4.379 13.726 -5.280 1.00 88.69 89 THR A CA 1
ATOM 692 C C . THR A 1 89 ? -3.663 13.407 -6.590 1.00 88.69 89 THR A C 1
ATOM 694 O O . THR A 1 89 ? -4.207 12.647 -7.396 1.00 88.69 89 THR A O 1
ATOM 697 N N . ASP A 1 90 ? -2.412 13.853 -6.755 1.00 93.69 90 ASP A N 1
ATOM 698 C CA . ASP A 1 90 ? -1.579 13.517 -7.911 1.00 93.69 90 ASP A CA 1
ATOM 699 C C . ASP A 1 90 ? -1.318 12.011 -8.000 1.00 93.69 90 ASP A C 1
ATOM 701 O O . ASP A 1 90 ? -1.497 11.436 -9.070 1.00 93.69 90 ASP A O 1
ATOM 705 N N . SER A 1 91 ? -1.019 11.330 -6.884 1.00 95.44 91 SER A N 1
ATOM 706 C CA . SER A 1 91 ? -0.869 9.863 -6.859 1.00 95.44 91 SER A CA 1
ATOM 707 C C . SER A 1 91 ? -2.143 9.144 -7.311 1.00 95.44 91 SER A C 1
ATOM 709 O O . SER A 1 91 ? -2.081 8.177 -8.071 1.00 95.44 91 SER A O 1
ATOM 711 N N . THR A 1 92 ? -3.310 9.635 -6.884 1.00 95.62 92 THR A N 1
ATOM 712 C CA . THR A 1 92 ? -4.609 9.062 -7.280 1.00 95.62 92 THR A CA 1
ATOM 713 C C . THR A 1 92 ? -4.868 9.278 -8.773 1.00 95.62 92 THR A C 1
ATOM 715 O O . THR A 1 92 ? -5.325 8.376 -9.477 1.00 95.62 92 THR A O 1
ATOM 718 N N . LYS A 1 93 ? -4.572 10.480 -9.277 1.00 96.38 93 LYS A N 1
ATOM 719 C CA . LYS A 1 93 ? -4.749 10.843 -10.685 1.00 96.38 93 LYS A CA 1
ATOM 720 C C . LYS A 1 93 ? -3.789 10.069 -11.587 1.00 96.38 93 LYS A C 1
ATOM 722 O O . LYS A 1 93 ? -4.236 9.508 -12.582 1.00 96.38 93 LYS A O 1
ATOM 727 N N . ALA A 1 94 ? -2.519 9.966 -11.203 1.00 97.62 94 ALA A N 1
ATOM 728 C CA . ALA A 1 94 ? -1.508 9.169 -11.885 1.00 97.62 94 ALA A CA 1
ATOM 729 C C . ALA A 1 94 ? -1.930 7.698 -11.990 1.00 97.62 94 ALA A C 1
ATOM 731 O O . ALA A 1 94 ? -1.892 7.132 -13.078 1.00 97.62 94 ALA A O 1
ATOM 732 N N . ALA A 1 95 ? -2.414 7.102 -10.895 1.00 98.12 95 ALA A N 1
ATOM 733 C CA . ALA A 1 95 ? -2.909 5.726 -10.891 1.00 98.12 95 ALA A CA 1
ATOM 734 C C . ALA A 1 95 ? -4.092 5.526 -11.852 1.00 98.12 95 ALA A C 1
ATOM 736 O O . ALA A 1 95 ? -4.096 4.574 -12.633 1.00 98.12 95 ALA A O 1
ATOM 737 N N . ARG A 1 96 ? -5.062 6.453 -11.844 1.00 98.00 96 ARG A N 1
ATOM 738 C CA . ARG A 1 96 ? -6.202 6.431 -12.773 1.00 98.00 96 ARG A CA 1
ATOM 739 C C . ARG A 1 96 ? -5.740 6.495 -14.228 1.00 98.00 96 ARG A C 1
ATOM 741 O O . ARG A 1 96 ? -6.188 5.691 -15.039 1.00 98.00 96 ARG A O 1
ATOM 748 N N . MET A 1 97 ? -4.833 7.418 -14.539 1.00 97.81 97 MET A N 1
ATOM 749 C CA . MET A 1 97 ? -4.320 7.606 -15.894 1.00 97.81 97 MET A CA 1
ATOM 750 C C . MET A 1 97 ? -3.503 6.410 -16.368 1.00 97.81 97 MET A C 1
ATOM 752 O O . MET A 1 97 ? -3.681 5.971 -17.494 1.00 97.81 97 MET A O 1
ATOM 756 N N . LEU A 1 98 ? -2.637 5.844 -15.524 1.00 98.06 98 LEU A N 1
ATOM 757 C CA . LEU A 1 98 ? -1.872 4.642 -15.867 1.00 98.06 98 LEU A CA 1
ATOM 758 C C . LEU A 1 98 ? -2.795 3.458 -16.166 1.00 98.06 98 LEU A C 1
ATOM 760 O O . LEU A 1 98 ? -2.569 2.743 -17.140 1.00 98.06 98 LEU A O 1
ATOM 764 N N . ARG A 1 99 ? -3.871 3.294 -15.387 1.00 97.62 99 ARG A N 1
ATOM 765 C CA . ARG A 1 99 ? -4.918 2.307 -15.670 1.00 97.62 99 ARG A CA 1
ATOM 766 C C . ARG A 1 99 ? -5.594 2.563 -17.016 1.00 97.62 99 ARG A C 1
ATOM 768 O O . ARG A 1 99 ? -5.706 1.645 -17.818 1.00 97.62 99 ARG A O 1
ATOM 775 N N . GLU A 1 100 ? -6.031 3.793 -17.275 1.00 97.06 100 GLU A N 1
ATOM 776 C CA . GLU A 1 100 ? -6.693 4.177 -18.534 1.00 97.06 100 GLU A CA 1
ATOM 777 C C . GLU A 1 100 ? -5.773 4.030 -19.755 1.00 97.06 100 GLU A C 1
ATOM 779 O O . GLU A 1 100 ? -6.229 3.669 -20.836 1.00 97.06 100 GLU A O 1
ATOM 784 N N . LEU A 1 101 ? -4.469 4.244 -19.572 1.00 96.62 101 LEU A N 1
ATOM 785 C CA . LEU A 1 101 ? -3.434 4.028 -20.582 1.00 96.62 101 LEU A CA 1
ATOM 786 C C . LEU A 1 101 ? -3.043 2.547 -20.747 1.00 96.62 101 LEU A C 1
ATOM 788 O O . LEU A 1 101 ? -2.201 2.237 -21.589 1.00 96.62 101 LEU A O 1
ATOM 792 N N . GLY A 1 102 ? -3.630 1.632 -19.968 1.00 95.69 102 GLY A N 1
ATOM 793 C CA . GLY A 1 102 ? -3.399 0.192 -20.086 1.00 95.69 102 GLY A CA 1
ATOM 794 C C . GLY A 1 102 ? -2.058 -0.282 -19.523 1.00 95.69 102 GLY A C 1
ATOM 795 O O . GLY A 1 102 ? -1.465 -1.215 -20.071 1.00 95.69 102 GLY A O 1
ATOM 796 N N . ALA A 1 103 ? -1.560 0.352 -18.454 1.00 97.06 103 ALA A N 1
ATOM 797 C CA . ALA A 1 103 ? -0.350 -0.094 -17.768 1.00 97.06 103 ALA A CA 1
ATOM 798 C C . ALA A 1 103 ? -0.469 -1.563 -17.325 1.00 97.06 103 ALA A C 1
ATOM 800 O O . ALA A 1 103 ? -1.495 -1.981 -16.789 1.00 97.06 103 ALA A O 1
ATOM 801 N N . LYS A 1 104 ? 0.594 -2.343 -17.542 1.00 96.56 104 LYS A N 1
ATOM 802 C CA . LYS A 1 104 ? 0.668 -3.763 -17.160 1.00 96.56 104 LYS A CA 1
ATOM 803 C C . LYS A 1 104 ? 0.995 -3.955 -15.686 1.00 96.56 104 LYS A C 1
ATOM 805 O O . LYS A 1 104 ? 0.578 -4.935 -15.083 1.00 96.56 104 LYS A O 1
ATOM 810 N N . CYS A 1 105 ? 1.714 -3.000 -15.110 1.00 97.00 105 CYS A N 1
ATOM 811 C CA . CYS A 1 105 ? 2.034 -2.944 -13.695 1.00 97.00 105 CYS A CA 1
ATOM 812 C C . CYS A 1 105 ? 2.315 -1.492 -13.294 1.00 97.00 105 CYS A C 1
ATOM 814 O O . CYS A 1 105 ? 2.775 -0.686 -14.112 1.00 97.00 105 CYS A O 1
ATOM 816 N N . ILE A 1 106 ? 2.057 -1.161 -12.029 1.00 98.56 106 ILE A N 1
ATOM 817 C CA . ILE A 1 106 ? 2.397 0.133 -11.433 1.00 98.56 106 ILE A CA 1
ATOM 818 C C . ILE A 1 106 ? 3.325 -0.105 -10.245 1.00 98.56 106 ILE A C 1
ATOM 820 O O . ILE A 1 106 ? 2.949 -0.735 -9.259 1.00 98.56 106 ILE A O 1
ATOM 824 N N . ILE A 1 107 ? 4.538 0.429 -10.315 1.00 98.56 107 ILE A N 1
ATOM 825 C CA . ILE A 1 107 ? 5.463 0.461 -9.185 1.00 98.56 107 ILE A CA 1
ATOM 826 C C . ILE A 1 107 ? 5.131 1.694 -8.342 1.00 98.56 107 ILE A C 1
ATOM 828 O O . ILE A 1 107 ? 5.118 2.818 -8.848 1.00 98.56 107 ILE A O 1
ATOM 832 N N . VAL A 1 108 ? 4.857 1.499 -7.056 1.00 97.75 108 VAL A N 1
ATOM 833 C CA . VAL A 1 108 ? 4.488 2.574 -6.128 1.00 97.75 108 VAL A CA 1
ATOM 834 C C . VAL A 1 108 ? 5.585 2.725 -5.089 1.00 97.75 108 VAL A C 1
ATOM 836 O O . VAL A 1 108 ? 5.820 1.815 -4.306 1.00 97.75 108 VAL A O 1
ATOM 839 N N . ILE A 1 109 ? 6.249 3.875 -5.062 1.00 95.38 109 ILE A N 1
ATOM 840 C CA . ILE A 1 109 ? 7.360 4.169 -4.155 1.00 95.38 109 ILE A CA 1
ATOM 841 C C . ILE A 1 109 ? 6.852 5.117 -3.063 1.00 95.38 109 ILE A C 1
ATOM 843 O O . ILE A 1 109 ? 6.635 6.310 -3.301 1.00 95.38 109 ILE A O 1
ATOM 847 N N . GLY A 1 110 ? 6.639 4.588 -1.859 1.00 91.12 110 GLY A N 1
ATOM 848 C CA . GLY A 1 110 ? 6.092 5.352 -0.740 1.00 91.12 110 GLY A CA 1
ATOM 849 C C . GLY A 1 110 ? 5.689 4.489 0.455 1.00 91.12 110 GLY A C 1
ATOM 850 O O . GLY A 1 110 ? 6.049 3.320 0.550 1.00 91.12 110 GLY A O 1
ATOM 851 N N . GLY A 1 111 ? 4.954 5.087 1.395 1.00 90.69 111 GLY A N 1
ATOM 852 C CA . GLY A 1 111 ? 4.423 4.390 2.574 1.00 90.69 111 GLY A CA 1
ATOM 853 C C . GLY A 1 111 ? 3.004 3.854 2.388 1.00 90.69 111 GLY A C 1
ATOM 854 O O . GLY A 1 111 ? 2.459 3.884 1.278 1.00 90.69 111 GLY A O 1
ATOM 855 N N . ASP A 1 112 ? 2.389 3.414 3.486 1.00 91.69 112 ASP A N 1
ATOM 856 C CA . ASP A 1 112 ? 1.036 2.837 3.480 1.00 91.69 112 ASP A CA 1
ATOM 857 C C . ASP A 1 112 ? 0.001 3.823 2.904 1.00 91.69 112 ASP A C 1
ATOM 859 O O . ASP A 1 112 ? -0.686 3.500 1.935 1.00 91.69 112 ASP A O 1
ATOM 863 N N . GLY A 1 113 ? -0.007 5.080 3.367 1.00 90.25 113 GLY A N 1
ATOM 864 C CA . GLY A 1 113 ? -0.904 6.123 2.849 1.00 90.25 113 GLY A CA 1
ATOM 865 C C . GLY A 1 113 ? -0.750 6.418 1.347 1.00 90.25 113 GLY A C 1
ATOM 866 O O . GLY A 1 113 ? -1.736 6.673 0.658 1.00 90.25 113 GLY A O 1
ATOM 867 N N . THR A 1 114 ? 0.465 6.314 0.789 1.00 92.19 114 THR A N 1
ATOM 868 C CA . THR A 1 114 ? 0.679 6.479 -0.666 1.00 92.19 114 THR A CA 1
ATOM 869 C C . THR A 1 114 ? 0.069 5.318 -1.448 1.00 92.19 114 THR A C 1
ATOM 871 O O . THR A 1 114 ? -0.610 5.526 -2.453 1.00 92.19 114 THR A O 1
ATOM 874 N N . ASN A 1 115 ? 0.264 4.093 -0.965 1.00 95.75 115 ASN A N 1
ATOM 875 C CA . ASN A 1 115 ? -0.332 2.911 -1.577 1.00 95.75 115 ASN A CA 1
ATOM 876 C C . ASN A 1 115 ? -1.860 2.923 -1.460 1.00 95.75 115 ASN A C 1
ATOM 878 O O . ASN A 1 115 ? -2.541 2.589 -2.427 1.00 95.75 115 ASN A O 1
ATOM 882 N N . ARG A 1 116 ? -2.403 3.399 -0.334 1.00 95.75 116 ARG A N 1
ATOM 883 C CA . ARG A 1 116 ? -3.842 3.589 -0.110 1.00 95.75 116 ARG A CA 1
ATOM 884 C C . ARG A 1 116 ? -4.475 4.475 -1.175 1.00 95.75 116 ARG A C 1
ATOM 886 O O . ARG A 1 116 ? -5.467 4.081 -1.783 1.00 95.75 116 ARG A O 1
ATOM 893 N N . VAL A 1 117 ? -3.902 5.651 -1.446 1.00 94.75 117 VAL A N 1
ATOM 894 C CA . VAL A 1 117 ? -4.465 6.576 -2.447 1.00 94.75 117 VAL A CA 1
ATOM 895 C C . VAL A 1 117 ? -4.330 6.048 -3.878 1.00 94.75 117 VAL A C 1
ATOM 897 O O . VAL A 1 117 ? -5.249 6.218 -4.677 1.00 94.75 117 VAL A O 1
ATOM 900 N N . VAL A 1 118 ? -3.246 5.332 -4.198 1.00 97.56 118 VAL A N 1
ATOM 901 C CA . VAL A 1 118 ? -3.094 4.648 -5.495 1.00 97.56 118 VAL A CA 1
ATOM 902 C C . VAL A 1 118 ? -4.126 3.525 -5.649 1.00 97.56 118 VAL A C 1
ATOM 904 O O . VAL A 1 118 ? -4.769 3.412 -6.696 1.00 97.56 118 VAL A O 1
ATOM 907 N N . ALA A 1 119 ? -4.354 2.739 -4.594 1.00 97.44 119 ALA A N 1
ATOM 908 C CA . ALA A 1 119 ? -5.299 1.626 -4.587 1.00 97.44 119 ALA A CA 1
ATOM 909 C C . ALA A 1 119 ? -6.742 2.053 -4.905 1.00 97.44 119 ALA A C 1
ATOM 911 O O . ALA A 1 119 ? -7.490 1.281 -5.502 1.00 97.44 119 ALA A O 1
ATOM 912 N N . LYS A 1 120 ? -7.125 3.299 -4.589 1.00 96.06 120 LYS A N 1
ATOM 913 C CA . LYS A 1 120 ? -8.443 3.865 -4.937 1.00 96.06 120 LYS A CA 1
ATOM 914 C C . LYS A 1 120 ? -8.692 3.955 -6.445 1.00 96.06 120 LYS A C 1
ATOM 916 O O . LYS A 1 120 ? -9.843 3.996 -6.868 1.00 96.06 120 LYS A O 1
ATOM 921 N N . ALA A 1 121 ? -7.635 4.044 -7.252 1.00 97.31 121 ALA A N 1
ATOM 922 C CA . ALA A 1 121 ? -7.739 4.404 -8.665 1.00 97.31 121 ALA A CA 1
ATOM 923 C C . ALA A 1 121 ? -7.042 3.434 -9.633 1.00 97.31 121 ALA A C 1
ATOM 925 O O . ALA A 1 121 ? -7.329 3.486 -10.829 1.00 97.31 121 ALA A O 1
ATOM 926 N N . CYS A 1 122 ? -6.188 2.529 -9.142 1.00 97.81 122 CYS A N 1
ATOM 927 C CA . CYS A 1 122 ? -5.462 1.566 -9.981 1.00 97.81 122 CYS A CA 1
ATOM 928 C C . CYS A 1 122 ? -6.347 0.478 -10.622 1.00 97.81 122 CYS A C 1
ATOM 930 O O . CYS A 1 122 ? -5.963 -0.098 -11.638 1.00 97.81 122 CYS A O 1
ATOM 932 N N . GLY A 1 123 ? -7.555 0.228 -10.096 1.00 96.56 123 GLY A N 1
ATOM 933 C CA . GLY A 1 123 ? -8.418 -0.858 -10.575 1.00 96.56 123 GLY A CA 1
ATOM 934 C C . GLY A 1 123 ? -7.757 -2.222 -10.372 1.00 96.56 123 GLY A C 1
ATOM 935 O O . GLY A 1 123 ? -7.272 -2.506 -9.281 1.00 96.56 123 GLY A O 1
ATOM 936 N N . ASP A 1 124 ? -7.721 -3.035 -11.427 1.00 96.12 124 ASP A N 1
ATOM 937 C CA . ASP A 1 124 ? -7.080 -4.355 -11.417 1.00 96.12 124 ASP A CA 1
ATOM 938 C C . ASP A 1 124 ? -5.653 -4.335 -11.991 1.00 96.12 124 ASP A C 1
ATOM 940 O O . ASP A 1 124 ? -5.085 -5.387 -12.268 1.00 96.12 124 ASP A O 1
ATOM 944 N N . VAL A 1 125 ? -5.041 -3.157 -12.177 1.00 97.81 125 VAL A N 1
ATOM 945 C CA . VAL A 1 125 ? -3.622 -3.097 -12.558 1.00 97.81 125 VAL A CA 1
ATOM 946 C C . VAL A 1 125 ? -2.768 -3.532 -11.359 1.00 97.81 125 VAL A C 1
ATOM 948 O O . VAL A 1 125 ? -2.866 -2.901 -10.303 1.00 97.81 125 VAL A O 1
ATOM 951 N N . PRO A 1 126 ? -1.921 -4.573 -11.490 1.00 97.75 126 PRO A N 1
ATOM 952 C CA . PRO A 1 126 ? -1.071 -5.036 -10.401 1.00 97.75 126 PRO A CA 1
ATOM 953 C C . PRO A 1 126 ? -0.114 -3.954 -9.897 1.00 97.75 126 PRO A C 1
ATOM 955 O O . PRO A 1 126 ? 0.467 -3.194 -10.678 1.00 97.75 126 PRO A O 1
ATOM 958 N N . LEU A 1 127 ? 0.071 -3.914 -8.580 1.00 98.50 127 LEU A N 1
ATOM 959 C CA . LEU A 1 127 ? 0.985 -3.010 -7.899 1.00 98.50 127 LEU A CA 1
ATOM 960 C C . LEU A 1 127 ? 2.264 -3.736 -7.471 1.00 98.50 127 LEU A C 1
ATOM 962 O O . LEU A 1 127 ? 2.212 -4.844 -6.936 1.00 98.50 127 LEU A O 1
ATOM 966 N N . ILE A 1 128 ? 3.400 -3.059 -7.617 1.00 98.44 128 ILE A N 1
ATOM 967 C CA . ILE A 1 128 ? 4.662 -3.382 -6.940 1.00 98.44 128 ILE A CA 1
ATOM 968 C C . ILE A 1 128 ? 4.901 -2.284 -5.892 1.00 98.44 128 ILE A C 1
ATOM 970 O O . ILE A 1 128 ? 5.395 -1.206 -6.235 1.00 98.44 128 ILE A O 1
ATOM 974 N N . PRO A 1 129 ? 4.493 -2.495 -4.629 1.00 97.38 129 PRO A N 1
ATOM 975 C CA . PRO A 1 129 ? 4.602 -1.479 -3.594 1.00 97.38 129 PRO A CA 1
ATOM 976 C C . PRO A 1 129 ? 5.991 -1.534 -2.938 1.00 97.38 129 PRO A C 1
ATOM 978 O O . PRO A 1 129 ? 6.351 -2.523 -2.301 1.00 97.38 129 PRO A O 1
ATOM 981 N N . LEU A 1 130 ? 6.777 -0.467 -3.081 1.00 95.88 130 LEU A N 1
ATOM 982 C CA . LEU A 1 130 ? 8.123 -0.323 -2.524 1.00 95.88 130 LEU A CA 1
ATOM 983 C C . LEU A 1 130 ? 8.147 0.709 -1.402 1.00 95.88 130 LEU A C 1
ATOM 985 O O . LEU A 1 130 ? 7.721 1.855 -1.561 1.00 95.88 130 LEU A O 1
ATOM 989 N N . SER A 1 131 ? 8.675 0.285 -0.261 1.00 91.00 131 SER A N 1
ATOM 990 C CA . SER A 1 131 ? 8.703 1.072 0.958 1.00 91.00 131 SER A CA 1
ATOM 991 C C . SER A 1 131 ? 9.855 2.064 0.938 1.00 91.00 131 SER A C 1
ATOM 993 O O . SER A 1 131 ? 10.998 1.712 0.658 1.00 91.00 131 SER A O 1
ATOM 995 N N . THR A 1 132 ? 9.571 3.299 1.341 1.00 83.62 132 THR A N 1
ATOM 996 C CA . THR A 1 132 ? 10.581 4.332 1.628 1.00 83.62 132 THR A CA 1
ATOM 997 C C . THR A 1 132 ? 10.596 4.664 3.119 1.00 83.62 132 THR A C 1
ATOM 999 O O . THR A 1 132 ? 10.586 5.829 3.531 1.00 83.62 132 THR A O 1
ATOM 1002 N N . GLY A 1 133 ? 10.479 3.642 3.960 1.00 79.12 133 GLY A N 1
ATOM 1003 C CA . GLY A 1 133 ? 10.421 3.788 5.407 1.00 79.12 133 GLY A CA 1
ATOM 1004 C C . GLY A 1 133 ? 10.449 2.446 6.125 1.00 79.12 133 GLY A C 1
ATOM 1005 O O . GLY A 1 133 ? 10.082 1.413 5.575 1.00 79.12 133 GLY A O 1
ATOM 1006 N N . THR A 1 134 ? 10.879 2.469 7.381 1.00 69.56 134 THR A N 1
ATOM 1007 C CA . THR A 1 134 ? 10.939 1.286 8.256 1.00 69.56 134 THR A CA 1
ATOM 1008 C C . THR A 1 134 ? 9.646 1.051 9.043 1.00 69.56 134 THR A C 1
ATOM 1010 O O . THR A 1 134 ? 9.539 0.072 9.768 1.00 69.56 134 THR A O 1
ATOM 1013 N N . ASN A 1 135 ? 8.665 1.946 8.910 1.00 79.44 135 ASN A N 1
ATOM 1014 C CA . ASN A 1 135 ? 7.398 1.938 9.642 1.00 79.44 135 ASN A CA 1
ATOM 1015 C C . ASN A 1 135 ? 6.210 1.864 8.670 1.00 79.44 135 ASN A C 1
ATOM 1017 O O . ASN A 1 135 ? 5.319 2.707 8.711 1.00 79.44 135 ASN A O 1
ATOM 1021 N N . ASN A 1 136 ? 6.275 0.924 7.730 1.00 87.12 136 ASN A N 1
ATOM 1022 C CA . ASN A 1 136 ? 5.196 0.638 6.791 1.00 87.12 136 ASN A CA 1
ATOM 1023 C C . ASN A 1 136 ? 4.902 -0.861 6.837 1.00 87.12 136 ASN A C 1
ATOM 1025 O O . ASN A 1 136 ? 5.824 -1.657 7.035 1.00 87.12 136 ASN A O 1
ATOM 1029 N N . VAL A 1 137 ? 3.642 -1.235 6.643 1.00 92.69 137 VAL A N 1
ATOM 1030 C CA . VAL A 1 137 ? 3.204 -2.639 6.683 1.00 92.69 137 VAL A CA 1
ATOM 1031 C C . VAL A 1 137 ? 2.838 -3.152 5.291 1.00 92.69 137 VAL A C 1
ATOM 1033 O O . VAL A 1 137 ? 3.069 -4.322 4.998 1.00 92.69 137 VAL A O 1
ATOM 1036 N N . PHE A 1 138 ? 2.284 -2.300 4.426 1.00 95.25 138 PHE A N 1
ATOM 1037 C CA . PHE A 1 138 ? 1.820 -2.680 3.092 1.00 95.25 138 PHE A CA 1
ATOM 1038 C C . PHE A 1 138 ? 2.948 -2.838 2.052 1.00 95.25 138 PHE A C 1
ATOM 1040 O O . PHE A 1 138 ? 2.993 -3.878 1.394 1.00 95.25 138 PHE A O 1
ATOM 1047 N N . PRO A 1 139 ? 3.846 -1.852 1.843 1.00 94.62 139 PRO A N 1
ATOM 1048 C CA . PRO A 1 139 ? 4.904 -1.945 0.847 1.00 94.62 139 PRO A CA 1
ATOM 1049 C C . PRO A 1 139 ? 6.129 -2.731 1.333 1.00 94.62 139 PRO A C 1
ATOM 1051 O O . PRO A 1 139 ? 6.482 -2.720 2.513 1.00 94.62 139 PRO A O 1
ATOM 1054 N N . TYR A 1 140 ? 6.848 -3.343 0.392 1.00 92.88 140 TYR A N 1
ATOM 1055 C CA . TYR A 1 140 ? 8.054 -4.121 0.661 1.00 92.88 140 TYR A CA 1
ATOM 1056 C C . TYR A 1 140 ? 9.289 -3.233 0.798 1.00 92.88 140 TYR A C 1
ATOM 1058 O O . TYR A 1 140 ? 9.540 -2.359 -0.032 1.00 92.88 140 TYR A O 1
ATOM 1066 N N . MET A 1 141 ? 10.122 -3.495 1.804 1.00 90.69 141 MET A N 1
ATOM 1067 C CA . MET A 1 141 ? 11.483 -2.960 1.837 1.00 90.69 141 MET A CA 1
ATOM 1068 C C . MET A 1 141 ? 12.370 -3.823 0.938 1.00 90.69 141 MET A C 1
ATOM 1070 O O . MET A 1 141 ? 12.853 -4.873 1.352 1.00 90.69 141 MET A O 1
ATOM 1074 N N . MET A 1 142 ? 12.525 -3.406 -0.316 1.00 92.25 142 MET A N 1
ATOM 1075 C CA . MET A 1 142 ? 13.211 -4.184 -1.342 1.00 92.25 142 MET A CA 1
ATOM 1076 C C . MET A 1 142 ? 14.048 -3.288 -2.253 1.00 92.25 142 MET A C 1
ATOM 1078 O O . MET A 1 142 ? 13.776 -2.100 -2.418 1.00 92.25 142 MET A O 1
ATOM 1082 N N . GLU A 1 143 ? 15.085 -3.880 -2.834 1.00 93.69 143 GLU A N 1
ATOM 1083 C CA . GLU A 1 143 ? 15.974 -3.225 -3.782 1.00 93.69 143 GLU A CA 1
ATOM 1084 C C . GLU A 1 143 ? 15.256 -2.980 -5.132 1.00 93.69 143 GLU A C 1
ATOM 1086 O O . GLU A 1 143 ? 14.499 -3.823 -5.623 1.00 93.69 143 GLU A O 1
ATOM 1091 N N . GLY A 1 144 ? 15.459 -1.793 -5.716 1.00 94.62 144 GLY A N 1
ATOM 1092 C CA . GLY A 1 144 ? 14.722 -1.322 -6.892 1.00 94.62 144 GLY A CA 1
ATOM 1093 C C . GLY A 1 144 ? 15.011 -2.096 -8.183 1.00 94.62 144 GLY A C 1
ATOM 1094 O O . GLY A 1 144 ? 14.112 -2.260 -9.000 1.00 94.62 144 GLY A O 1
ATOM 1095 N N . THR A 1 145 ? 16.222 -2.616 -8.369 1.00 95.31 145 THR A N 1
ATOM 1096 C CA . THR A 1 145 ? 16.585 -3.455 -9.525 1.00 95.31 145 THR A CA 1
ATOM 1097 C C . THR A 1 145 ? 15.775 -4.749 -9.524 1.00 95.31 145 THR A C 1
ATOM 1099 O O . THR A 1 145 ? 15.189 -5.106 -10.543 1.00 95.31 145 THR A O 1
ATOM 1102 N N . VAL A 1 146 ? 15.660 -5.416 -8.369 1.00 96.56 146 VAL A N 1
ATOM 1103 C CA . VAL A 1 146 ? 14.843 -6.636 -8.208 1.00 96.56 146 VAL A CA 1
ATOM 1104 C C . VAL A 1 146 ? 13.365 -6.356 -8.499 1.00 96.56 146 VAL A C 1
ATOM 1106 O O . VAL A 1 146 ? 12.706 -7.122 -9.202 1.00 96.56 146 VAL A O 1
ATOM 1109 N N . ALA A 1 147 ? 12.849 -5.223 -8.019 1.00 96.88 147 ALA A N 1
ATOM 1110 C CA . ALA A 1 147 ? 11.494 -4.781 -8.337 1.00 96.88 147 ALA A CA 1
ATOM 1111 C C . ALA A 1 147 ? 11.308 -4.494 -9.841 1.00 96.88 147 ALA A C 1
ATOM 1113 O O . ALA A 1 147 ? 10.273 -4.840 -10.410 1.00 96.88 147 ALA A O 1
ATOM 1114 N N . GLY A 1 148 ? 12.320 -3.912 -10.493 1.00 96.19 148 GLY A N 1
ATOM 1115 C CA . GLY A 1 148 ? 12.356 -3.703 -11.941 1.00 96.19 148 GLY A CA 1
ATOM 1116 C C . GLY A 1 148 ? 12.300 -5.013 -12.730 1.00 96.19 148 GLY A C 1
ATOM 1117 O O . GLY A 1 148 ? 11.528 -5.110 -13.678 1.00 96.19 148 GLY A O 1
ATOM 1118 N N . LEU A 1 149 ? 13.027 -6.050 -12.297 1.00 95.69 149 LEU A N 1
ATOM 1119 C CA . LEU A 1 149 ? 12.953 -7.388 -12.901 1.00 95.69 149 LEU A CA 1
ATOM 1120 C C . LEU A 1 149 ? 11.549 -7.995 -12.796 1.00 95.69 149 LEU A C 1
ATOM 1122 O O . LEU A 1 149 ? 11.047 -8.555 -13.765 1.00 95.69 149 LEU A O 1
ATOM 1126 N N . ALA A 1 150 ? 10.873 -7.851 -11.655 1.00 96.38 150 ALA A N 1
ATOM 1127 C CA . ALA A 1 150 ? 9.498 -8.336 -11.524 1.00 96.38 150 ALA A CA 1
ATOM 1128 C C . ALA A 1 150 ? 8.523 -7.551 -12.415 1.00 96.38 150 ALA A C 1
ATOM 1130 O O . ALA A 1 150 ? 7.597 -8.129 -12.983 1.00 96.38 150 ALA A O 1
ATOM 1131 N N . ALA A 1 151 ? 8.746 -6.246 -12.581 1.00 96.12 151 ALA A N 1
ATOM 1132 C CA . ALA A 1 151 ? 7.961 -5.420 -13.488 1.00 96.12 151 ALA A CA 1
ATOM 1133 C C . ALA A 1 151 ? 8.194 -5.777 -14.970 1.00 96.12 151 ALA A C 1
ATOM 1135 O O . ALA A 1 151 ? 7.251 -5.695 -15.751 1.00 96.12 151 ALA A O 1
ATOM 1136 N N . LEU A 1 152 ? 9.399 -6.222 -15.348 1.00 94.25 152 LEU A N 1
ATOM 1137 C CA . LEU A 1 152 ? 9.698 -6.785 -16.675 1.00 94.25 152 LEU A CA 1
ATOM 1138 C C . LEU A 1 152 ? 8.948 -8.099 -16.929 1.00 94.25 152 LEU A C 1
ATOM 1140 O O . LEU A 1 152 ? 8.393 -8.307 -18.007 1.00 94.25 152 LEU A O 1
ATOM 1144 N N . VAL A 1 153 ? 8.868 -8.973 -15.922 1.00 94.69 153 VAL A N 1
ATOM 1145 C CA . VAL A 1 153 ? 8.021 -10.172 -16.019 1.00 94.69 153 VAL A CA 1
ATOM 1146 C C . VAL A 1 153 ? 6.558 -9.762 -16.194 1.00 94.69 153 VAL A C 1
ATOM 1148 O O . VAL A 1 153 ? 5.883 -10.280 -17.074 1.00 94.69 153 VAL A O 1
ATOM 1151 N N . ALA A 1 154 ? 6.074 -8.781 -15.424 1.00 93.19 154 ALA A N 1
ATOM 1152 C CA . ALA A 1 154 ? 4.702 -8.286 -15.550 1.00 93.19 154 ALA A CA 1
ATOM 1153 C C . ALA A 1 154 ? 4.410 -7.625 -16.908 1.00 93.19 154 ALA A C 1
ATOM 1155 O O . ALA A 1 154 ? 3.281 -7.680 -17.391 1.00 93.19 154 ALA A O 1
ATOM 1156 N N . GLU A 1 155 ? 5.411 -6.990 -17.517 1.00 91.25 155 GLU A N 1
ATOM 1157 C CA . GLU A 1 155 ? 5.330 -6.449 -18.871 1.00 91.25 155 GLU A CA 1
ATOM 1158 C C . GLU A 1 155 ? 5.083 -7.558 -19.902 1.00 91.25 155 GLU A C 1
ATOM 1160 O O . GLU A 1 155 ? 4.176 -7.438 -20.729 1.00 91.25 155 GLU A O 1
ATOM 1165 N N . THR A 1 156 ? 5.883 -8.623 -19.822 1.00 86.56 156 THR A N 1
ATOM 1166 C CA . THR A 1 156 ? 5.925 -9.715 -20.804 1.00 86.56 156 THR A CA 1
ATOM 1167 C C . THR A 1 156 ? 4.764 -10.694 -20.627 1.00 86.56 156 THR A C 1
ATOM 1169 O O . THR A 1 156 ? 4.181 -11.161 -21.598 1.00 86.56 156 THR A O 1
ATOM 1172 N N . ASP A 1 157 ? 4.400 -10.979 -19.378 1.00 86.25 157 ASP A N 1
ATOM 1173 C CA . ASP A 1 157 ? 3.506 -12.068 -18.981 1.00 86.25 157 ASP A CA 1
ATOM 1174 C C . ASP A 1 157 ? 2.295 -11.543 -18.198 1.00 86.25 157 ASP A C 1
ATOM 1176 O O . ASP A 1 157 ? 1.886 -12.066 -17.161 1.00 86.25 157 ASP A O 1
ATOM 1180 N N . ALA A 1 158 ? 1.719 -10.437 -18.668 1.00 77.62 158 ALA A N 1
ATOM 1181 C CA . ALA A 1 158 ? 0.561 -9.822 -18.035 1.00 77.62 158 ALA A CA 1
ATOM 1182 C C . ALA A 1 158 ? -0.643 -10.787 -18.003 1.00 77.62 158 ALA A C 1
ATOM 1184 O O . ALA A 1 158 ? -1.397 -10.883 -18.971 1.00 77.62 158 ALA A O 1
ATOM 1185 N N . GLY A 1 159 ? -0.841 -11.457 -16.863 1.00 71.38 159 GLY A N 1
ATOM 1186 C CA . GLY A 1 159 ? -1.904 -12.446 -16.657 1.00 71.38 159 GLY A CA 1
ATOM 1187 C C . GLY A 1 159 ? -1.542 -13.872 -17.079 1.00 71.38 159 GLY A C 1
ATOM 1188 O O . GLY A 1 159 ? -2.439 -14.711 -17.136 1.00 71.38 159 GLY A O 1
ATOM 1189 N N . GLY A 1 160 ? -0.269 -14.142 -17.375 1.00 85.88 160 GLY A N 1
ATOM 1190 C CA . GLY A 1 160 ? 0.211 -15.482 -17.684 1.00 85.88 160 GLY A CA 1
ATOM 1191 C C . GLY A 1 160 ? 0.723 -16.237 -16.458 1.00 85.88 160 GLY A C 1
ATOM 1192 O O . GLY A 1 160 ? 0.328 -15.984 -15.315 1.00 85.88 160 GLY A O 1
ATOM 1193 N N . GLU A 1 161 ? 1.558 -17.243 -16.704 1.00 89.50 161 GLU A N 1
ATOM 1194 C CA . GLU A 1 161 ? 1.941 -18.215 -15.682 1.00 89.50 161 GLU A CA 1
ATOM 1195 C C . GLU A 1 161 ? 3.139 -17.776 -14.831 1.00 89.50 161 GLU A C 1
ATOM 1197 O O . GLU A 1 161 ? 3.263 -18.253 -13.703 1.00 89.50 161 GLU A O 1
ATOM 1202 N N . MET A 1 162 ? 3.994 -16.871 -15.309 1.00 94.31 162 MET A N 1
ATOM 1203 C CA . MET A 1 162 ? 5.128 -16.321 -14.556 1.00 94.31 162 MET A CA 1
ATOM 1204 C C . MET A 1 162 ? 4.683 -15.260 -13.554 1.00 94.31 162 MET A C 1
ATOM 1206 O O . MET A 1 162 ? 5.136 -15.272 -12.408 1.00 94.31 162 MET A O 1
ATOM 1210 N N . LEU A 1 163 ? 3.785 -14.355 -13.951 1.00 96.06 163 LEU A N 1
ATOM 1211 C CA . LEU A 1 163 ? 3.344 -13.257 -13.098 1.00 96.06 163 LEU A CA 1
ATOM 1212 C C . LEU A 1 163 ? 2.463 -13.764 -11.949 1.00 96.06 163 LEU A C 1
ATOM 1214 O O . LEU A 1 163 ? 1.296 -14.116 -12.124 1.00 96.06 163 LEU A O 1
ATOM 1218 N N . LYS A 1 164 ? 2.994 -13.740 -10.724 1.00 96.94 164 LYS A N 1
ATOM 1219 C CA . LYS A 1 164 ? 2.237 -14.117 -9.526 1.00 96.94 164 LYS A CA 1
ATOM 1220 C C . LYS A 1 164 ? 1.698 -12.869 -8.845 1.00 96.94 164 LYS A C 1
ATOM 1222 O O . LYS A 1 164 ? 2.453 -12.043 -8.339 1.00 96.94 164 LYS A O 1
ATOM 1227 N N . THR A 1 165 ? 0.375 -12.744 -8.795 1.00 96.06 165 THR A N 1
ATOM 1228 C CA . THR A 1 165 ? -0.306 -11.651 -8.089 1.00 96.06 165 THR A CA 1
ATOM 1229 C C . THR A 1 165 ? -1.215 -12.179 -6.993 1.00 96.06 165 THR A C 1
ATOM 1231 O O . THR A 1 165 ? -1.646 -13.334 -7.000 1.00 96.06 165 THR A O 1
ATOM 1234 N N . ARG A 1 166 ? -1.504 -11.323 -6.015 1.00 94.31 166 ARG A N 1
ATOM 1235 C CA . ARG A 1 166 ? -2.418 -11.616 -4.916 1.00 94.31 166 ARG A CA 1
ATOM 1236 C C . ARG A 1 166 ? -3.364 -10.447 -4.715 1.00 94.31 166 ARG A C 1
ATOM 1238 O O . ARG A 1 166 ? -2.937 -9.298 -4.650 1.00 94.31 166 ARG A O 1
ATOM 1245 N N . ARG A 1 167 ? -4.654 -10.747 -4.576 1.00 96.25 167 ARG A N 1
ATOM 1246 C CA . ARG A 1 167 ? -5.666 -9.759 -4.197 1.00 96.25 167 ARG A CA 1
ATOM 1247 C C . ARG A 1 167 ? -5.586 -9.506 -2.692 1.00 96.25 167 ARG A C 1
ATOM 1249 O O . ARG A 1 167 ? -5.817 -10.423 -1.896 1.00 96.25 167 ARG A O 1
ATOM 1256 N N . CYS A 1 168 ? -5.235 -8.282 -2.309 1.00 96.44 168 CYS A N 1
ATOM 1257 C CA . CYS A 1 168 ? -5.091 -7.906 -0.907 1.00 96.44 168 CYS A CA 1
ATOM 1258 C C . CYS A 1 168 ? -6.443 -7.664 -0.224 1.00 96.44 168 CYS A C 1
ATOM 1260 O O . CYS A 1 168 ? -7.452 -7.343 -0.855 1.00 96.44 168 CYS A O 1
ATOM 1262 N N . LYS A 1 169 ? -6.446 -7.788 1.105 1.00 97.81 169 LYS A N 1
ATOM 1263 C CA . LYS A 1 169 ? -7.548 -7.311 1.945 1.00 97.81 169 LYS A CA 1
ATOM 1264 C C . LYS A 1 169 ? -7.599 -5.782 1.937 1.00 97.81 169 LYS A C 1
ATOM 1266 O O . LYS A 1 169 ? -6.572 -5.134 1.739 1.00 97.81 169 LYS A O 1
ATOM 1271 N N . ARG A 1 170 ? -8.775 -5.217 2.202 1.00 97.94 170 ARG A N 1
ATOM 1272 C CA . ARG A 1 170 ? -8.933 -3.807 2.583 1.00 97.94 170 ARG A CA 1
ATOM 1273 C C . ARG A 1 170 ? -10.086 -3.630 3.558 1.00 97.94 170 ARG A C 1
ATOM 1275 O O . ARG A 1 170 ? -10.997 -4.454 3.603 1.00 97.94 170 ARG A O 1
ATOM 1282 N N . LEU A 1 171 ? -10.051 -2.533 4.294 1.00 98.69 171 LEU A N 1
ATOM 1283 C CA . LEU A 1 171 ? -11.159 -2.046 5.100 1.00 98.69 171 LEU A CA 1
ATOM 1284 C C . LEU A 1 171 ? -11.897 -0.981 4.292 1.00 98.69 171 LEU A C 1
ATOM 1286 O O . LEU A 1 171 ? -11.278 -0.019 3.839 1.00 98.69 171 LEU A O 1
ATOM 1290 N N . ASN A 1 172 ? -13.199 -1.158 4.107 1.00 98.56 172 ASN A N 1
ATOM 1291 C CA . ASN A 1 172 ? -14.088 -0.138 3.565 1.00 98.56 172 ASN A CA 1
ATOM 1292 C C . ASN A 1 172 ? -14.698 0.643 4.729 1.00 98.56 172 ASN A C 1
ATOM 1294 O O . ASN A 1 172 ? -15.186 0.046 5.690 1.00 98.56 172 ASN A O 1
ATOM 1298 N N . ILE A 1 173 ? -14.676 1.969 4.636 1.00 98.44 173 ILE A N 1
ATOM 1299 C CA . ILE A 1 173 ? -15.222 2.871 5.644 1.00 98.44 173 ILE A CA 1
ATOM 1300 C C . ILE A 1 173 ? -16.500 3.468 5.083 1.00 98.44 173 ILE A C 1
ATOM 1302 O O . ILE A 1 173 ? -16.456 4.247 4.131 1.00 98.44 173 ILE A O 1
ATOM 1306 N N . TYR A 1 174 ? -17.630 3.140 5.695 1.00 98.44 174 TYR A N 1
ATOM 1307 C CA . TYR A 1 174 ? -18.914 3.728 5.348 1.00 98.44 174 TYR A CA 1
ATOM 1308 C C . TYR A 1 174 ? -19.302 4.790 6.368 1.00 98.44 174 TYR A C 1
ATOM 1310 O O . TYR A 1 174 ? -19.251 4.543 7.573 1.00 98.44 174 TYR A O 1
ATOM 1318 N N . LYS A 1 175 ? -19.733 5.955 5.883 1.00 97.50 175 LYS A N 1
ATOM 1319 C CA . LYS A 1 175 ? -20.301 7.035 6.690 1.00 97.50 175 LYS A CA 1
ATOM 1320 C C . LYS A 1 175 ? -21.729 7.287 6.234 1.00 97.50 175 LYS A C 1
ATOM 1322 O O . LYS A 1 175 ? -21.958 7.651 5.089 1.00 97.50 175 LYS A O 1
ATOM 1327 N N . ASN A 1 176 ? -22.689 7.087 7.133 1.00 97.00 176 ASN A N 1
ATOM 1328 C CA . ASN A 1 176 ? -24.121 7.240 6.862 1.00 97.00 176 ASN A CA 1
ATOM 1329 C C . ASN A 1 176 ? -24.621 6.385 5.677 1.00 97.00 176 ASN A C 1
ATOM 1331 O O . ASN A 1 176 ? -25.582 6.748 5.011 1.00 97.00 176 ASN A O 1
ATOM 1335 N N . GLY A 1 177 ? -23.982 5.233 5.445 1.00 96.44 177 GLY A N 1
ATOM 1336 C CA . GLY A 1 177 ? -24.305 4.301 4.360 1.00 96.44 177 GLY A CA 1
ATOM 1337 C C . GLY A 1 177 ? -23.428 4.447 3.115 1.00 96.44 177 GLY A C 1
ATOM 1338 O O . GLY A 1 177 ? -23.252 3.461 2.401 1.00 96.44 177 GLY A O 1
ATOM 1339 N N . ASP A 1 178 ? -22.805 5.606 2.906 1.00 97.62 178 ASP A N 1
ATOM 1340 C CA . ASP A 1 178 ? -21.963 5.877 1.739 1.00 97.62 178 ASP A CA 1
ATOM 1341 C C . ASP A 1 178 ? -20.511 5.470 1.985 1.00 97.62 178 ASP A C 1
ATOM 1343 O O . ASP A 1 178 ? -19.978 5.678 3.076 1.00 97.62 178 ASP A O 1
ATOM 1347 N N . LEU A 1 179 ? -19.848 4.913 0.966 1.00 97.19 179 LEU A N 1
ATOM 1348 C CA . LEU A 1 179 ? -18.419 4.607 1.034 1.00 97.19 179 LEU A CA 1
ATOM 1349 C C . LEU A 1 179 ? -17.625 5.919 1.100 1.00 97.19 179 LEU A C 1
ATOM 1351 O O . LEU A 1 179 ? -17.488 6.624 0.102 1.00 97.19 179 LEU A O 1
ATOM 1355 N N . ALA A 1 180 ? -17.105 6.234 2.281 1.00 96.56 180 ALA A N 1
ATOM 1356 C CA . ALA A 1 180 ? -16.354 7.452 2.541 1.00 96.56 180 ALA A CA 1
ATOM 1357 C C . ALA A 1 180 ? -14.885 7.301 2.137 1.00 96.56 180 ALA A C 1
ATOM 1359 O O . ALA A 1 180 ? -14.323 8.185 1.492 1.00 96.56 180 ALA A O 1
ATOM 1360 N N . ASP A 1 181 ? -14.255 6.184 2.516 1.00 96.56 181 ASP A N 1
ATOM 1361 C CA . ASP A 1 181 ? -12.857 5.909 2.191 1.00 96.56 181 ASP A CA 1
ATOM 1362 C C . ASP A 1 181 ? -12.506 4.408 2.347 1.00 96.56 181 ASP A C 1
ATOM 1364 O O . ASP A 1 181 ? -13.357 3.584 2.682 1.00 96.56 181 ASP A O 1
ATOM 1368 N N . ILE A 1 182 ? -11.244 4.051 2.101 1.00 97.75 182 ILE A N 1
ATOM 1369 C CA . ILE A 1 182 ? -10.637 2.738 2.311 1.00 97.75 182 ILE A CA 1
ATOM 1370 C C . ILE A 1 182 ? -9.345 2.854 3.133 1.00 97.75 182 ILE A C 1
ATOM 1372 O O . ILE A 1 182 ? -8.670 3.889 3.103 1.00 97.75 182 ILE A O 1
ATOM 1376 N N . ALA A 1 183 ? -8.962 1.756 3.781 1.00 97.81 183 ALA A N 1
ATOM 1377 C CA . ALA A 1 183 ? -7.634 1.529 4.350 1.00 97.81 183 ALA A CA 1
ATOM 1378 C C . ALA A 1 183 ? -7.111 0.143 3.944 1.00 97.81 183 ALA A C 1
ATOM 1380 O O . ALA A 1 183 ? -7.885 -0.810 3.817 1.00 97.81 183 ALA A O 1
ATOM 1381 N N . LEU A 1 184 ? -5.809 0.018 3.707 1.00 97.56 184 LEU A N 1
ATOM 1382 C CA . LEU A 1 184 ? -5.174 -1.231 3.287 1.00 97.56 184 LEU A CA 1
ATOM 1383 C C . LEU A 1 184 ? -4.688 -2.063 4.473 1.00 97.56 184 LEU A C 1
ATOM 1385 O O . LEU A 1 184 ? -4.732 -3.290 4.400 1.00 97.56 184 LEU A O 1
ATOM 1389 N N . ILE A 1 185 ? -4.262 -1.412 5.553 1.00 96.56 185 ILE A N 1
ATOM 1390 C CA . ILE A 1 185 ? -3.664 -2.013 6.745 1.00 96.56 185 ILE A CA 1
ATOM 1391 C C . ILE A 1 185 ? -4.537 -1.776 7.964 1.00 96.56 185 ILE A C 1
ATOM 1393 O O . ILE A 1 185 ? -4.924 -2.753 8.606 1.00 96.56 185 ILE A O 1
ATOM 1397 N N . ASP A 1 186 ? -4.855 -0.520 8.284 1.00 95.56 186 ASP A N 1
ATOM 1398 C CA . ASP A 1 186 ? -5.535 -0.198 9.535 1.00 95.56 186 ASP A CA 1
ATOM 1399 C C . ASP A 1 186 ? -6.476 1.009 9.481 1.00 95.56 186 ASP A C 1
ATOM 1401 O O . ASP A 1 186 ? -6.249 1.986 8.768 1.00 95.56 186 ASP A O 1
ATOM 1405 N N . VAL A 1 187 ? -7.543 0.922 10.280 1.00 97.50 187 VAL A N 1
ATOM 1406 C CA . VAL A 1 187 ? -8.406 2.044 10.654 1.00 97.50 187 VAL A CA 1
ATOM 1407 C C . VAL A 1 187 ? -8.318 2.221 12.162 1.00 97.50 187 VAL A C 1
ATOM 1409 O O . VAL A 1 187 ? -8.814 1.390 12.925 1.00 97.50 187 VAL A O 1
ATOM 1412 N N . CYS A 1 188 ? -7.708 3.318 12.593 1.00 95.75 188 CYS A N 1
ATOM 1413 C CA . CYS A 1 188 ? -7.587 3.694 13.993 1.00 95.75 188 CYS A CA 1
ATOM 1414 C C . CYS A 1 188 ? -8.597 4.796 14.332 1.00 95.75 188 CYS A C 1
ATOM 1416 O O . CYS A 1 188 ? -8.550 5.892 13.772 1.00 95.75 188 CYS A O 1
ATOM 1418 N N . VAL A 1 189 ? -9.510 4.505 15.255 1.00 95.81 189 VAL A N 1
ATOM 1419 C CA . VAL A 1 189 ? -10.511 5.447 15.760 1.00 95.81 189 VAL A CA 1
ATOM 1420 C C . VAL A 1 189 ? -9.939 6.161 16.973 1.00 95.81 189 VAL A C 1
ATOM 1422 O O . VAL A 1 189 ? -9.604 5.517 17.975 1.00 95.81 189 VAL A O 1
ATOM 1425 N N . THR A 1 190 ? -9.861 7.488 16.912 1.00 92.88 190 THR A N 1
ATOM 1426 C CA . THR A 1 190 ? -9.379 8.305 18.027 1.00 92.88 190 THR A CA 1
ATOM 1427 C C . THR A 1 190 ? -10.453 9.244 18.555 1.00 92.88 190 THR A C 1
ATOM 1429 O O . THR A 1 190 ? -11.313 9.704 17.809 1.00 92.88 190 THR A O 1
ATOM 1432 N N . SER A 1 191 ? -10.390 9.570 19.849 1.00 87.62 191 SER A N 1
ATOM 1433 C CA . SER A 1 191 ? -11.250 10.596 20.463 1.00 87.62 191 SER A CA 1
ATOM 1434 C C . SER A 1 1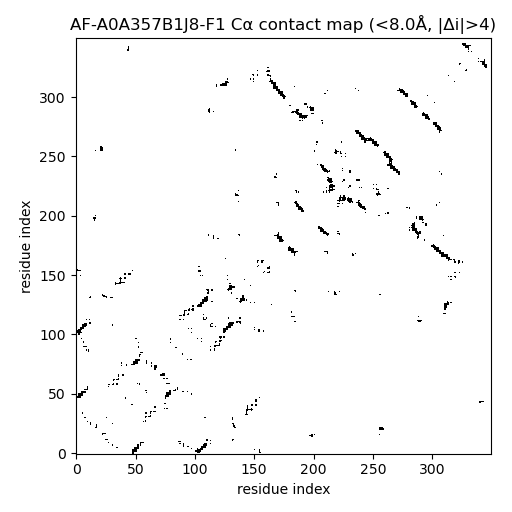91 ? -10.797 12.035 20.174 1.00 87.62 191 SER A C 1
ATOM 1436 O O . SER A 1 191 ? -11.296 12.971 20.796 1.00 87.62 191 SER A O 1
ATOM 1438 N N . ASP A 1 192 ? -9.822 12.229 19.283 1.00 79.94 192 ASP A N 1
ATOM 1439 C CA . ASP A 1 192 ? -9.353 13.561 18.908 1.00 79.94 192 ASP A CA 1
ATOM 1440 C C . ASP A 1 192 ? -10.358 14.198 17.938 1.00 79.94 192 ASP A C 1
ATOM 1442 O O . ASP A 1 192 ? -10.712 13.595 16.928 1.00 79.94 192 ASP A O 1
ATOM 1446 N N . MET A 1 193 ? -10.787 15.432 18.213 1.00 69.56 193 MET A N 1
ATOM 1447 C CA . MET A 1 193 ? -11.783 16.137 17.386 1.00 69.56 193 MET A CA 1
ATOM 1448 C C . MET A 1 193 ? -11.172 16.929 16.218 1.00 69.56 193 MET A C 1
ATOM 1450 O O . MET A 1 193 ? -11.905 17.495 15.420 1.00 69.56 193 MET A O 1
ATOM 1454 N N . PHE A 1 194 ? -9.839 17.007 16.106 1.00 61.50 194 PHE A N 1
ATOM 1455 C CA . PHE A 1 194 ? -9.170 17.813 15.078 1.00 61.50 194 PHE A CA 1
ATOM 1456 C C . PHE A 1 194 ? -7.923 17.131 14.503 1.00 61.50 194 PHE A C 1
ATOM 1458 O O . PHE A 1 194 ? -7.100 16.576 15.236 1.00 61.50 194 PHE A O 1
ATOM 1465 N N . ALA A 1 195 ? -7.720 17.271 13.188 1.00 58.12 195 ALA A N 1
ATOM 1466 C CA . ALA A 1 195 ? -6.515 16.848 12.463 1.00 58.12 195 ALA A CA 1
ATOM 1467 C C . ALA A 1 195 ? -5.315 17.792 12.698 1.00 58.12 195 ALA A C 1
ATOM 1469 O O . ALA A 1 195 ? -4.683 18.230 11.740 1.00 58.12 195 ALA A O 1
ATOM 1470 N N . ALA A 1 196 ? -4.994 18.162 13.944 1.00 55.19 196 ALA A N 1
ATOM 1471 C CA . ALA A 1 196 ? -3.893 19.102 14.201 1.00 55.19 196 ALA A CA 1
ATOM 1472 C C . ALA A 1 196 ? -2.543 18.572 13.667 1.00 55.19 196 ALA A C 1
ATOM 1474 O O . ALA A 1 196 ? -1.761 19.308 13.073 1.00 55.19 196 ALA A O 1
ATOM 1475 N N . SER A 1 197 ? -2.299 17.267 13.819 1.00 58.59 197 SER A N 1
ATOM 1476 C CA . SER A 1 197 ? -1.266 16.520 13.090 1.00 58.59 197 SER A CA 1
ATOM 1477 C C . SER A 1 197 ? -1.942 15.406 12.286 1.00 58.59 197 SER A C 1
ATOM 1479 O O . SER A 1 197 ? -2.949 14.860 12.733 1.00 58.59 197 SER A O 1
ATOM 1481 N N . ARG A 1 198 ? -1.440 15.046 11.098 1.00 57.66 198 ARG A N 1
ATOM 1482 C CA . ARG A 1 198 ? -2.042 13.934 10.335 1.00 57.66 198 ARG A CA 1
ATOM 1483 C C . ARG A 1 198 ? -1.758 12.571 10.966 1.00 57.66 198 ARG A C 1
ATOM 1485 O O . ARG A 1 198 ? -2.632 11.718 10.939 1.00 57.66 198 ARG A O 1
ATOM 1492 N N . ALA A 1 199 ? -0.588 12.374 11.575 1.00 58.25 199 ALA A N 1
ATOM 1493 C CA . ALA A 1 199 ? -0.219 11.070 12.125 1.00 58.25 199 ALA A CA 1
ATOM 1494 C C . ALA A 1 199 ? -0.846 10.796 13.501 1.00 58.25 199 ALA A C 1
ATOM 1496 O O . ALA A 1 199 ? -0.879 11.672 14.374 1.00 58.25 199 ALA A O 1
ATOM 1497 N N . VAL A 1 200 ? -1.260 9.547 13.724 1.00 60.53 200 VAL A N 1
ATOM 1498 C CA . VAL A 1 200 ? -1.659 9.047 15.048 1.00 60.53 200 VAL A CA 1
ATOM 1499 C C . VAL A 1 200 ? -0.450 8.443 15.754 1.00 60.53 200 VAL A C 1
ATOM 1501 O O . VAL A 1 200 ? 0.185 7.515 15.259 1.00 60.53 200 VAL A O 1
ATOM 1504 N N . TRP A 1 201 ? -0.123 8.988 16.923 1.00 67.44 201 TRP A N 1
ATOM 1505 C CA . TRP A 1 201 ? 0.981 8.515 17.769 1.00 67.44 201 TRP A CA 1
ATOM 1506 C C . TRP A 1 201 ? 0.636 8.512 19.263 1.00 67.44 201 TRP A C 1
ATOM 1508 O O . TRP A 1 201 ? 1.308 7.842 20.043 1.00 67.44 201 TRP A O 1
ATOM 1518 N N . ASN A 1 202 ? -0.408 9.241 19.672 1.00 76.94 202 ASN A N 1
ATOM 1519 C CA . ASN A 1 202 ? -0.890 9.210 21.043 1.00 76.94 202 ASN A CA 1
ATOM 1520 C C . ASN A 1 202 ? -1.780 7.978 21.249 1.00 76.94 202 ASN A C 1
ATOM 1522 O O . ASN A 1 202 ? -2.898 7.930 20.744 1.00 76.94 202 ASN A O 1
ATOM 1526 N N . VAL A 1 203 ? -1.279 6.993 21.992 1.00 80.69 203 VAL A N 1
ATOM 1527 C CA . VAL A 1 203 ? -2.019 5.761 22.304 1.00 80.69 203 VAL A CA 1
ATOM 1528 C C . VAL A 1 203 ? -3.253 6.011 23.161 1.00 80.69 203 VAL A C 1
ATOM 1530 O O . VAL A 1 203 ? -4.239 5.296 23.016 1.00 80.69 203 VAL A O 1
ATOM 1533 N N . ASP A 1 204 ? -3.231 7.051 23.995 1.00 84.75 204 ASP A N 1
ATOM 1534 C CA . ASP A 1 204 ? -4.308 7.333 24.947 1.00 84.75 204 ASP A CA 1
ATOM 1535 C C . ASP A 1 204 ? -5.582 7.830 24.253 1.00 84.75 204 ASP A C 1
ATOM 1537 O O . ASP A 1 204 ? -6.678 7.742 24.812 1.00 84.75 204 ASP A O 1
ATOM 1541 N N . SER A 1 205 ? -5.462 8.352 23.025 1.00 88.75 205 SER A N 1
ATOM 1542 C CA . SER A 1 205 ? -6.626 8.767 22.242 1.00 88.75 205 SER A CA 1
ATOM 1543 C C . SER A 1 205 ? -7.264 7.619 21.461 1.00 88.75 205 SER A C 1
ATOM 1545 O O . SER A 1 205 ? -8.396 7.784 21.006 1.00 88.75 205 SER A O 1
ATOM 1547 N N . ILE A 1 206 ? -6.602 6.461 21.340 1.00 92.38 206 ILE A N 1
ATOM 1548 C CA . ILE A 1 206 ? -7.101 5.303 20.588 1.00 92.38 206 ILE A CA 1
ATOM 1549 C C . ILE A 1 206 ? -8.272 4.664 21.338 1.00 92.38 206 ILE A C 1
ATOM 1551 O O . ILE A 1 206 ? -8.156 4.270 22.499 1.00 92.38 206 ILE A O 1
ATOM 1555 N N . ARG A 1 207 ? -9.409 4.526 20.657 1.00 95.12 207 ARG A N 1
ATOM 1556 C CA . ARG A 1 207 ? -10.631 3.913 21.203 1.00 95.12 207 ARG A CA 1
ATOM 1557 C C . ARG A 1 207 ? -10.933 2.576 20.562 1.00 95.12 207 ARG A C 1
ATOM 1559 O O . ARG A 1 207 ? -11.276 1.619 21.254 1.00 95.12 207 ARG A O 1
ATOM 1566 N N . GLU A 1 208 ? -10.778 2.509 19.250 1.00 96.88 208 GLU A N 1
ATOM 1567 C CA . GLU A 1 208 ? -11.058 1.320 18.460 1.00 96.88 208 GLU A CA 1
ATOM 1568 C C . GLU A 1 208 ? -10.023 1.191 17.349 1.00 96.88 208 GLU A C 1
ATOM 1570 O O . GLU A 1 208 ? -9.523 2.189 16.832 1.00 96.88 208 GLU A O 1
ATOM 1575 N N . LEU A 1 209 ? -9.693 -0.041 16.989 1.00 96.56 209 LEU A N 1
ATOM 1576 C CA . LEU A 1 209 ? -8.726 -0.342 15.951 1.00 96.56 209 LEU A CA 1
ATOM 1577 C C . LEU A 1 209 ? -9.224 -1.512 15.107 1.00 96.56 209 LEU A C 1
ATOM 1579 O O . LEU A 1 209 ? -9.602 -2.554 15.636 1.00 96.56 209 LEU A O 1
ATOM 1583 N N . PHE A 1 210 ? -9.177 -1.341 13.794 1.00 98.12 210 PHE A N 1
ATOM 1584 C CA . PHE A 1 210 ? -9.456 -2.373 12.807 1.00 98.12 210 PHE A CA 1
ATOM 1585 C C . PHE A 1 210 ? -8.188 -2.601 12.001 1.00 98.12 210 PHE A C 1
ATOM 1587 O O . PHE A 1 210 ? -7.598 -1.635 11.527 1.00 98.12 210 PHE A O 1
ATOM 1594 N N . VAL A 1 211 ? -7.766 -3.851 11.831 1.00 97.50 211 VAL A N 1
ATOM 1595 C CA . VAL A 1 211 ? -6.567 -4.187 11.054 1.00 97.50 211 VAL A CA 1
ATOM 1596 C C . VAL A 1 211 ? -6.833 -5.326 10.080 1.00 97.50 211 VAL A C 1
ATOM 1598 O O . VAL A 1 211 ? -7.469 -6.325 10.427 1.00 97.50 211 VAL A O 1
ATOM 1601 N N . THR A 1 212 ? -6.317 -5.199 8.859 1.00 97.94 212 THR A N 1
ATOM 1602 C CA . THR A 1 212 ? -6.263 -6.298 7.886 1.00 97.94 212 THR A CA 1
ATOM 1603 C C . THR A 1 212 ? -5.057 -7.195 8.149 1.00 97.94 212 THR A C 1
ATOM 1605 O O . THR A 1 212 ? -5.149 -8.408 7.976 1.00 97.94 212 THR A O 1
ATOM 1608 N N . VAL A 1 213 ? -3.937 -6.613 8.581 1.00 96.44 213 VAL A N 1
ATOM 1609 C CA . VAL A 1 213 ? -2.670 -7.287 8.873 1.00 96.44 213 VAL A CA 1
ATOM 1610 C C . VAL A 1 213 ? -2.273 -6.933 10.296 1.00 96.44 213 VAL A C 1
ATOM 1612 O O . VAL A 1 213 ? -2.218 -5.764 10.663 1.00 96.44 213 VAL A O 1
ATOM 1615 N N . ALA A 1 214 ? -2.012 -7.958 11.096 1.00 95.44 214 ALA A N 1
ATOM 1616 C CA . ALA A 1 214 ? -1.646 -7.827 12.495 1.00 95.44 214 ALA A CA 1
ATOM 1617 C C . ALA A 1 214 ? -0.349 -8.595 12.704 1.00 95.44 214 ALA A C 1
ATOM 1619 O O . ALA A 1 214 ? -0.341 -9.824 12.650 1.00 95.44 214 ALA A O 1
ATOM 1620 N N . LYS A 1 215 ? 0.765 -7.896 12.890 1.00 93.00 215 LYS A N 1
ATOM 1621 C CA . LYS A 1 215 ? 2.072 -8.542 12.977 1.00 93.00 215 LYS A CA 1
ATOM 1622 C C . LYS A 1 215 ? 2.912 -7.975 14.117 1.00 93.00 215 LYS A C 1
ATOM 1624 O O . LYS A 1 215 ? 3.064 -6.758 14.199 1.00 93.00 215 LYS A O 1
ATOM 1629 N N . PRO A 1 216 ? 3.489 -8.832 14.977 1.00 90.56 216 PRO A N 1
ATOM 1630 C CA . PRO A 1 216 ? 4.302 -8.372 16.100 1.00 90.56 216 PRO A CA 1
ATOM 1631 C C . PRO A 1 216 ? 5.655 -7.784 15.668 1.00 90.56 216 PRO A C 1
ATOM 1633 O O . PRO A 1 216 ? 6.262 -7.053 16.441 1.00 90.56 216 PRO A O 1
ATOM 1636 N N . ASP A 1 217 ? 6.123 -8.082 14.451 1.00 90.00 217 ASP A N 1
ATOM 1637 C CA . ASP A 1 217 ? 7.351 -7.531 13.857 1.00 90.00 217 ASP A CA 1
ATOM 1638 C C . ASP A 1 217 ? 7.121 -6.217 13.082 1.00 90.00 217 ASP A C 1
ATOM 1640 O O . ASP A 1 217 ? 8.038 -5.692 12.455 1.00 90.00 217 ASP A O 1
ATOM 1644 N N . SER A 1 218 ? 5.903 -5.667 13.136 1.00 90.06 218 SER A N 1
ATOM 1645 C CA . SER A 1 218 ? 5.569 -4.341 12.608 1.00 90.06 218 SER A CA 1
ATOM 1646 C C . SER A 1 218 ? 5.686 -3.255 13.682 1.00 90.06 218 SER A C 1
ATOM 1648 O O . SER A 1 218 ? 5.876 -3.528 14.865 1.00 90.06 218 SER A O 1
ATOM 1650 N N . ILE A 1 219 ? 5.538 -1.997 13.268 1.00 86.94 219 ILE A N 1
ATOM 1651 C CA . ILE A 1 219 ? 5.465 -0.832 14.155 1.00 86.94 219 ILE A CA 1
ATOM 1652 C C . ILE A 1 219 ? 4.063 -0.212 14.029 1.00 86.94 219 ILE A C 1
ATOM 1654 O O . ILE A 1 219 ? 3.430 -0.276 12.977 1.00 86.94 219 ILE A O 1
ATOM 1658 N N . GLY A 1 220 ? 3.552 0.371 15.112 1.00 88.88 220 GLY A N 1
ATOM 1659 C CA . GLY A 1 220 ? 2.263 1.055 15.145 1.00 88.88 220 GLY A CA 1
ATOM 1660 C C . GLY A 1 220 ? 1.082 0.108 15.356 1.00 88.88 220 GLY A C 1
ATOM 1661 O O . GLY A 1 220 ? 1.092 -0.759 16.228 1.00 88.88 220 GLY A O 1
ATOM 1662 N N . MET A 1 221 ? 0.028 0.311 14.574 1.00 91.12 221 MET A N 1
ATOM 1663 C CA . MET A 1 221 ? -1.308 -0.234 14.831 1.00 91.12 221 MET A CA 1
ATOM 1664 C C . MET A 1 221 ? -1.371 -1.736 14.536 1.00 91.12 221 MET A C 1
ATOM 1666 O O . MET A 1 221 ? -1.918 -2.505 15.326 1.00 91.12 221 MET A O 1
ATOM 1670 N N . SER A 1 222 ? -0.697 -2.182 13.472 1.00 93.31 222 SER A N 1
ATOM 1671 C CA . SER A 1 222 ? -0.496 -3.609 13.184 1.00 93.31 222 SER A CA 1
ATOM 1672 C C . SER A 1 222 ? 0.177 -4.349 14.352 1.00 93.31 222 SER A C 1
ATOM 1674 O O . SER A 1 222 ? -0.211 -5.477 14.666 1.00 93.31 222 SER A O 1
ATOM 1676 N N . ALA A 1 223 ? 1.117 -3.704 15.057 1.00 93.00 223 ALA A N 1
ATOM 1677 C CA . ALA A 1 223 ? 1.817 -4.298 16.200 1.00 93.00 223 ALA A CA 1
ATOM 1678 C C . ALA A 1 223 ? 0.902 -4.497 17.417 1.00 93.00 223 ALA A C 1
ATOM 1680 O O . ALA A 1 223 ? 1.030 -5.502 18.119 1.00 93.00 223 ALA A O 1
ATOM 1681 N N . ILE A 1 224 ? -0.062 -3.588 17.632 1.00 93.06 224 ILE A N 1
ATOM 1682 C CA . ILE A 1 224 ? -1.112 -3.749 18.651 1.00 93.06 224 ILE A CA 1
ATOM 1683 C C . ILE A 1 224 ? -1.854 -5.057 18.404 1.00 93.06 224 ILE A C 1
ATOM 1685 O O . ILE A 1 224 ? -1.822 -5.932 19.266 1.00 93.06 224 ILE A O 1
ATOM 1689 N N . GLY A 1 225 ? -2.431 -5.246 17.215 1.00 92.50 225 GLY A N 1
ATOM 1690 C CA . GLY A 1 225 ? -3.107 -6.503 16.876 1.00 92.50 225 GLY A CA 1
ATOM 1691 C C . GLY A 1 225 ? -2.184 -7.722 16.954 1.00 92.50 225 GLY A C 1
ATOM 1692 O O . GLY A 1 225 ? -2.548 -8.751 17.529 1.00 92.50 225 GLY A O 1
ATOM 1693 N N . GLY A 1 226 ? -0.965 -7.576 16.430 1.00 93.19 226 GLY A N 1
ATOM 1694 C CA . GLY A 1 226 ? 0.042 -8.629 16.354 1.00 93.19 226 GLY A CA 1
ATOM 1695 C C . GLY A 1 226 ? 0.511 -9.156 17.708 1.00 93.19 226 GLY A C 1
ATOM 1696 O O . GLY A 1 226 ? 0.918 -10.310 17.792 1.00 93.19 226 GLY A O 1
ATOM 1697 N N . SER A 1 227 ? 0.405 -8.355 18.773 1.00 89.81 227 SER A N 1
ATOM 1698 C CA . SER A 1 227 ? 0.747 -8.789 20.132 1.00 89.81 227 SER A CA 1
ATOM 1699 C C . SER A 1 227 ? -0.213 -9.831 20.721 1.00 89.81 227 SER A C 1
ATOM 1701 O O . SER A 1 227 ? 0.149 -10.514 21.677 1.00 89.81 227 SER A O 1
ATOM 1703 N N . PHE A 1 228 ? -1.410 -9.991 20.143 1.00 83.44 228 PHE A N 1
ATOM 1704 C CA . PHE A 1 228 ? -2.420 -10.957 20.599 1.00 83.44 228 PHE A CA 1
ATOM 1705 C C . PHE A 1 228 ? -2.644 -12.068 19.585 1.00 83.44 228 PHE A C 1
ATOM 1707 O O . PHE A 1 228 ? -2.765 -13.239 19.942 1.00 83.44 228 PHE A O 1
ATOM 1714 N N . ARG A 1 229 ? -2.740 -11.689 18.308 1.00 90.19 229 ARG A N 1
ATOM 1715 C CA . ARG A 1 229 ? -2.995 -12.612 17.212 1.00 90.19 229 ARG A CA 1
ATOM 1716 C C . ARG A 1 229 ? -2.303 -12.117 15.958 1.00 90.19 229 ARG A C 1
ATOM 1718 O O . ARG A 1 229 ? -2.698 -11.110 15.375 1.00 90.19 229 ARG A O 1
ATOM 1725 N N . THR A 1 230 ? -1.329 -12.890 15.501 1.00 95.00 230 THR A N 1
ATOM 1726 C CA . THR A 1 230 ? -0.742 -12.680 14.183 1.00 95.00 230 THR A CA 1
ATOM 1727 C C . THR A 1 230 ? -1.785 -12.980 13.106 1.00 95.00 230 THR A C 1
ATOM 1729 O O . THR A 1 230 ? -2.384 -14.053 13.106 1.00 95.00 230 THR A O 1
ATOM 1732 N N . ILE A 1 231 ? -1.991 -12.027 12.200 1.00 96.56 231 ILE A N 1
ATOM 1733 C CA . ILE A 1 231 ? -2.791 -12.151 10.981 1.00 96.56 231 ILE A CA 1
ATOM 1734 C C . ILE A 1 231 ? -1.920 -11.682 9.822 1.00 96.56 231 ILE A C 1
ATOM 1736 O O . ILE A 1 231 ? -1.573 -10.503 9.719 1.00 96.56 231 ILE A O 1
ATOM 1740 N N . ARG A 1 232 ? -1.573 -12.607 8.933 1.00 94.38 232 ARG A N 1
ATOM 1741 C CA . ARG A 1 232 ? -0.767 -12.342 7.741 1.00 94.38 232 ARG A CA 1
ATOM 1742 C C . ARG A 1 232 ? -1.618 -11.794 6.594 1.00 94.38 232 ARG A C 1
ATOM 1744 O O . ARG A 1 232 ? -2.849 -11.836 6.597 1.00 94.38 232 ARG A O 1
ATOM 1751 N N . GLU A 1 233 ? -0.944 -11.300 5.565 1.00 93.38 233 GLU A N 1
ATOM 1752 C CA . GLU A 1 233 ? -1.527 -10.671 4.376 1.00 93.38 233 GLU A CA 1
ATOM 1753 C C . GLU A 1 233 ? -2.495 -11.596 3.632 1.00 93.38 233 GLU A C 1
ATOM 1755 O O . GLU A 1 233 ? -3.517 -11.149 3.115 1.00 93.38 233 GLU A O 1
ATOM 1760 N N . HIS A 1 234 ? -2.186 -12.893 3.592 1.00 90.94 234 HIS A N 1
ATOM 1761 C CA . HIS A 1 234 ? -2.947 -13.887 2.836 1.00 90.94 234 HIS A CA 1
ATOM 1762 C C . HIS A 1 234 ? -4.120 -14.489 3.615 1.00 90.94 234 HIS A C 1
ATOM 1764 O O . HIS A 1 234 ? -5.031 -15.041 2.996 1.00 90.94 234 HIS A O 1
ATOM 1770 N N . GLU A 1 235 ? -4.104 -14.400 4.946 1.00 95.25 235 GLU A N 1
ATOM 1771 C CA . GLU A 1 235 ? -5.155 -14.969 5.786 1.00 95.25 235 GLU A CA 1
ATOM 1772 C C . GLU A 1 235 ? -6.466 -14.201 5.568 1.00 95.25 235 GLU A C 1
ATOM 1774 O O . GLU A 1 235 ? -6.446 -12.969 5.608 1.00 95.25 235 GLU A O 1
ATOM 1779 N N . PRO A 1 236 ? -7.617 -14.866 5.365 1.00 95.88 236 PRO A N 1
ATOM 1780 C CA . PRO A 1 236 ? -8.897 -14.216 5.061 1.00 95.88 236 PRO A CA 1
ATOM 1781 C C . PRO A 1 236 ? -9.576 -13.645 6.319 1.00 95.88 236 PRO A C 1
ATOM 1783 O O . PRO A 1 236 ? -10.782 -13.776 6.507 1.00 95.88 236 PRO A O 1
ATOM 1786 N N . LEU A 1 237 ? -8.781 -13.054 7.208 1.00 97.38 237 LEU A N 1
ATOM 1787 C CA . LEU A 1 237 ? -9.195 -12.537 8.502 1.00 97.38 237 LEU A CA 1
ATOM 1788 C C . LEU A 1 237 ? -8.645 -11.126 8.712 1.00 97.38 237 LEU A C 1
ATOM 1790 O O . LEU A 1 237 ? -7.633 -10.743 8.123 1.00 97.38 237 LEU A O 1
ATOM 1794 N N . GLY A 1 238 ? -9.301 -10.386 9.592 1.00 97.56 238 GLY A N 1
ATOM 1795 C CA . GLY A 1 238 ? -8.817 -9.153 10.196 1.00 97.56 238 GLY A CA 1
ATOM 1796 C C . GLY A 1 238 ? -9.070 -9.176 11.699 1.00 97.56 238 GLY A C 1
ATOM 1797 O O . GLY A 1 238 ? -9.546 -10.173 12.254 1.00 97.56 238 GLY A O 1
ATOM 1798 N N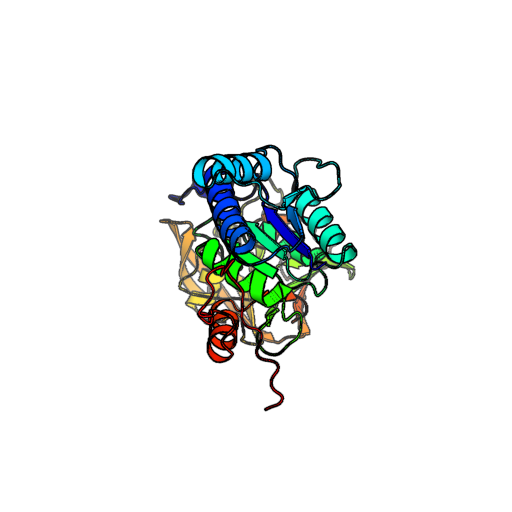 . LEU A 1 239 ? -8.760 -8.080 12.374 1.00 97.31 239 LEU A N 1
ATOM 1799 C CA . LEU A 1 239 ? -8.977 -7.951 13.809 1.00 97.31 239 LEU A CA 1
ATOM 1800 C C . LEU A 1 239 ? -9.634 -6.611 14.117 1.00 97.31 239 LEU A C 1
ATOM 1802 O O . LEU A 1 239 ? -9.205 -5.577 13.617 1.00 97.31 239 LEU A O 1
ATOM 1806 N N . TYR A 1 240 ? -10.650 -6.657 14.966 1.00 97.69 240 TYR A N 1
ATOM 1807 C CA . TYR A 1 240 ? -11.243 -5.511 15.631 1.00 97.69 240 TYR A CA 1
ATOM 1808 C C . TYR A 1 240 ? -10.804 -5.515 17.096 1.00 97.69 240 TYR A C 1
ATOM 1810 O O . TYR A 1 240 ? -10.868 -6.544 17.773 1.00 97.69 240 TYR A O 1
ATOM 1818 N N . ILE A 1 241 ? -10.341 -4.375 17.588 1.00 96.12 241 ILE A N 1
ATOM 1819 C CA . ILE A 1 241 ? -9.806 -4.209 18.933 1.00 96.12 241 ILE A CA 1
ATOM 1820 C C . ILE A 1 241 ? -10.431 -2.977 19.561 1.00 96.12 241 ILE A C 1
ATOM 1822 O O . ILE A 1 241 ? -10.514 -1.916 18.945 1.00 96.12 241 ILE A O 1
ATOM 1826 N N . ARG A 1 242 ? -10.815 -3.118 20.823 1.00 95.50 242 ARG A N 1
ATOM 1827 C CA . ARG A 1 242 ? -11.293 -2.028 21.658 1.00 95.50 242 ARG A CA 1
ATOM 1828 C C . ARG A 1 242 ? -10.265 -1.672 22.711 1.00 95.50 242 ARG A C 1
ATOM 1830 O O . ARG A 1 242 ? -9.885 -2.518 23.521 1.00 95.50 242 ARG A O 1
ATOM 1837 N N . CYS A 1 243 ? -9.862 -0.409 22.714 1.00 93.62 243 CYS A N 1
ATOM 1838 C CA . CYS A 1 243 ? -8.822 0.126 23.579 1.00 93.62 243 CYS A CA 1
ATOM 1839 C C . CYS A 1 243 ? -9.406 0.989 24.709 1.00 93.62 243 CYS A C 1
ATOM 1841 O O . CYS A 1 243 ? -10.536 1.486 24.643 1.00 93.62 243 CYS A O 1
ATOM 1843 N N . GLY A 1 244 ? -8.602 1.183 25.751 1.00 90.56 244 GLY A N 1
ATOM 1844 C CA . GLY A 1 244 ? -8.866 2.103 26.854 1.00 90.56 244 GLY A CA 1
ATOM 1845 C C . GLY A 1 244 ? -9.320 1.429 28.146 1.00 90.56 244 GLY A C 1
ATOM 1846 O O . GLY A 1 244 ? -9.367 0.208 28.259 1.00 90.56 244 GLY A O 1
ATOM 1847 N N . GLU A 1 245 ? -9.695 2.260 29.118 1.00 86.00 245 GLU A N 1
ATOM 1848 C CA . GLU A 1 245 ? -9.960 1.837 30.498 1.00 86.00 245 GLU A CA 1
ATOM 1849 C C . GLU A 1 245 ? -11.463 1.675 30.822 1.00 86.00 245 GLU A C 1
ATOM 1851 O O . GLU A 1 245 ? -12.299 2.369 30.223 1.00 86.00 245 GLU A O 1
ATOM 1856 N N . PRO A 1 246 ? -11.846 0.775 31.752 1.00 90.50 246 PRO A N 1
ATOM 1857 C CA . PRO A 1 246 ? -10.984 -0.222 32.393 1.00 90.50 246 PRO A CA 1
ATOM 1858 C C . PRO A 1 246 ? -10.553 -1.303 31.389 1.00 90.50 246 PRO A C 1
ATOM 1860 O O . PRO A 1 246 ? -11.392 -1.830 30.654 1.00 90.50 246 PRO A O 1
ATOM 1863 N N . ALA A 1 247 ? -9.255 -1.594 31.335 1.00 91.31 247 ALA A N 1
ATOM 1864 C CA . ALA A 1 247 ? -8.687 -2.595 30.441 1.00 91.31 247 ALA A CA 1
ATOM 1865 C C . ALA A 1 247 ? -8.796 -4.010 31.037 1.00 91.31 247 ALA A C 1
ATOM 1867 O O . ALA A 1 247 ? -8.624 -4.212 32.238 1.00 91.31 247 ALA A O 1
ATOM 1868 N N . ALA A 1 248 ? -9.046 -5.008 30.187 1.00 91.69 248 ALA A N 1
ATOM 1869 C CA . ALA A 1 248 ? -8.963 -6.418 30.568 1.00 91.69 248 ALA A CA 1
ATOM 1870 C C . ALA A 1 248 ? -7.500 -6.887 30.665 1.00 91.69 248 ALA A C 1
ATOM 1872 O O . ALA A 1 248 ? -7.168 -7.730 31.494 1.00 91.69 248 ALA A O 1
ATOM 1873 N N . PHE A 1 249 ? -6.627 -6.339 29.815 1.00 90.00 249 PHE A N 1
ATOM 1874 C CA . PHE A 1 249 ? -5.176 -6.549 29.819 1.00 90.00 249 PHE A CA 1
ATOM 1875 C C . PHE A 1 249 ? -4.467 -5.388 29.106 1.00 90.00 249 PHE A C 1
ATOM 1877 O O . PHE A 1 249 ? -5.106 -4.577 28.439 1.00 90.00 249 PHE A O 1
ATOM 1884 N N . ALA A 1 250 ? -3.139 -5.316 29.213 1.00 91.38 250 ALA A N 1
ATOM 1885 C CA . ALA A 1 250 ? -2.319 -4.335 28.504 1.00 91.38 250 ALA A CA 1
ATOM 1886 C C . ALA A 1 250 ? -1.172 -5.016 27.746 1.00 91.38 250 ALA A C 1
ATOM 1888 O O . ALA A 1 250 ? -0.687 -6.069 28.159 1.00 91.38 250 ALA A O 1
ATOM 1889 N N . THR A 1 251 ? -0.733 -4.405 26.646 1.00 90.56 251 THR A N 1
ATOM 1890 C CA . THR A 1 251 ? 0.388 -4.881 25.820 1.00 90.56 251 THR A CA 1
ATOM 1891 C C . THR A 1 251 ? 1.451 -3.804 25.667 1.00 90.56 251 THR A C 1
ATOM 1893 O O . THR A 1 251 ? 1.110 -2.629 25.562 1.00 90.56 251 THR A O 1
ATOM 1896 N N . ASN A 1 252 ? 2.728 -4.187 25.628 1.00 91.88 252 ASN A N 1
ATOM 1897 C CA . ASN A 1 252 ? 3.817 -3.280 25.275 1.00 91.88 252 ASN A CA 1
ATOM 1898 C C . ASN A 1 252 ? 4.107 -3.419 23.787 1.00 91.88 252 ASN A C 1
ATOM 1900 O O . ASN A 1 252 ? 4.529 -4.481 23.335 1.00 91.88 252 ASN A O 1
ATOM 1904 N N . VAL A 1 253 ? 3.911 -2.339 23.037 1.00 90.62 253 VAL A N 1
ATOM 1905 C CA . VAL A 1 253 ? 4.067 -2.351 21.581 1.00 90.62 253 VAL A CA 1
ATOM 1906 C C . VAL A 1 253 ? 4.956 -1.219 21.106 1.00 90.62 253 VAL A C 1
ATOM 1908 O O . VAL A 1 253 ? 4.956 -0.120 21.668 1.00 90.62 253 VAL A O 1
ATOM 1911 N N . ALA A 1 254 ? 5.710 -1.490 20.044 1.00 89.69 254 ALA A N 1
ATOM 1912 C CA . ALA A 1 254 ? 6.456 -0.472 19.327 1.00 89.69 254 ALA A CA 1
ATOM 1913 C C . ALA A 1 254 ? 5.470 0.385 18.524 1.00 89.69 254 ALA A C 1
ATOM 1915 O O . ALA A 1 254 ? 5.061 0.012 17.431 1.00 89.69 254 ALA A O 1
ATOM 1916 N N . ILE A 1 255 ? 5.067 1.534 19.064 1.00 85.69 255 ILE A N 1
ATOM 1917 C CA . ILE A 1 255 ? 4.151 2.465 18.379 1.00 85.69 255 ILE A CA 1
ATOM 1918 C C . ILE A 1 255 ? 4.876 3.381 17.386 1.00 85.69 255 ILE A C 1
ATOM 1920 O O . ILE A 1 255 ? 4.263 3.991 16.510 1.00 85.69 255 ILE A O 1
ATOM 1924 N N . GLY A 1 256 ? 6.198 3.466 17.525 1.00 83.81 256 GLY A N 1
ATOM 1925 C CA . GLY A 1 256 ? 7.110 4.168 16.639 1.00 83.81 256 GLY A CA 1
ATOM 1926 C C . GLY A 1 256 ? 8.534 3.621 16.798 1.00 83.81 256 GLY A C 1
ATOM 1927 O O . GLY A 1 256 ? 8.812 2.900 17.761 1.00 83.81 256 GLY A O 1
ATOM 1928 N N . PRO A 1 257 ? 9.463 3.954 15.887 1.00 80.94 257 PRO A N 1
ATOM 1929 C CA . PRO A 1 257 ? 10.853 3.510 15.985 1.00 80.94 257 PRO A CA 1
ATOM 1930 C C . PRO A 1 257 ? 11.519 3.954 17.297 1.00 80.94 257 PRO A C 1
ATOM 1932 O O . PRO A 1 257 ? 11.608 5.146 17.593 1.00 80.94 257 PRO A O 1
ATOM 1935 N N . GLY A 1 258 ? 11.970 2.984 18.097 1.00 84.00 258 GLY A N 1
ATOM 1936 C CA . GLY A 1 258 ? 12.557 3.228 19.420 1.00 84.00 258 GLY A CA 1
ATOM 1937 C C . GLY A 1 258 ? 11.561 3.677 20.499 1.00 84.00 258 GLY A C 1
ATOM 1938 O O . GLY A 1 258 ? 11.990 4.044 21.589 1.00 84.00 258 GLY A O 1
ATOM 1939 N N . LEU A 1 259 ? 10.252 3.652 20.222 1.00 85.00 259 LEU A N 1
ATOM 1940 C CA . LEU A 1 259 ? 9.204 4.097 21.137 1.00 85.00 259 LEU A CA 1
ATOM 1941 C C . LEU A 1 259 ? 8.251 2.947 21.468 1.00 85.00 259 LEU A C 1
ATOM 1943 O O . LEU A 1 259 ? 7.398 2.573 20.661 1.00 85.00 259 LEU A O 1
ATOM 1947 N N . ILE A 1 260 ? 8.378 2.426 22.687 1.00 89.44 260 ILE A N 1
ATOM 1948 C CA . ILE A 1 260 ? 7.484 1.408 23.241 1.00 89.44 260 ILE A CA 1
ATOM 1949 C C . ILE A 1 260 ? 6.504 2.084 24.196 1.00 89.44 260 ILE A C 1
ATOM 1951 O O . ILE A 1 260 ? 6.907 2.876 25.054 1.00 89.44 260 ILE A O 1
ATOM 1955 N N . ARG A 1 261 ? 5.215 1.774 24.056 1.00 89.69 261 ARG A N 1
ATOM 1956 C CA . ARG A 1 261 ? 4.166 2.235 24.973 1.00 89.69 261 ARG A CA 1
ATOM 1957 C C . ARG A 1 261 ? 3.248 1.081 25.377 1.00 89.69 261 ARG A C 1
ATOM 1959 O O . ARG A 1 261 ? 2.978 0.218 24.536 1.00 89.69 261 ARG A O 1
ATOM 1966 N N . PRO A 1 262 ? 2.748 1.079 26.625 1.00 91.88 262 PRO A N 1
ATOM 1967 C CA . PRO A 1 262 ? 1.656 0.204 27.005 1.00 91.88 262 PRO A CA 1
ATOM 1968 C C . PRO A 1 262 ? 0.358 0.662 26.327 1.00 91.88 262 PRO A C 1
ATOM 1970 O O . PRO A 1 262 ? 0.096 1.860 26.228 1.00 91.88 262 PRO A O 1
ATOM 1973 N N . VAL A 1 263 ? -0.463 -0.287 25.882 1.00 92.25 263 VAL A N 1
ATOM 1974 C CA . VAL A 1 263 ? -1.811 -0.037 25.353 1.00 92.25 263 VAL A CA 1
ATOM 1975 C C . VAL A 1 263 ? -2.796 -0.935 26.092 1.00 92.25 263 VAL A C 1
ATOM 1977 O O . VAL A 1 263 ? -2.664 -2.160 26.054 1.00 92.25 263 VAL A O 1
ATOM 1980 N N . GLY A 1 264 ? -3.765 -0.323 26.776 1.00 94.06 264 GLY A N 1
ATOM 1981 C CA . GLY A 1 264 ? -4.843 -1.024 27.475 1.00 94.06 264 GLY A CA 1
ATOM 1982 C C . GLY A 1 264 ? -5.914 -1.511 26.501 1.00 94.06 264 GLY A C 1
ATOM 1983 O O . GLY A 1 264 ? -6.420 -0.733 25.689 1.00 94.06 264 GLY A O 1
ATOM 1984 N N . ILE A 1 265 ? -6.265 -2.792 26.585 1.00 94.12 265 ILE A N 1
ATOM 1985 C CA . ILE A 1 265 ? -7.233 -3.460 25.716 1.00 94.12 265 ILE A CA 1
ATOM 1986 C C . ILE A 1 265 ? -8.415 -3.948 26.542 1.00 94.12 265 ILE A C 1
ATOM 1988 O O . ILE A 1 265 ? -8.253 -4.672 27.523 1.00 94.12 265 ILE A O 1
ATOM 1992 N N . LYS A 1 266 ? -9.623 -3.595 26.107 1.00 94.94 266 LYS A N 1
ATOM 1993 C CA . LYS A 1 266 ? -10.875 -4.079 26.698 1.00 94.94 266 LYS A CA 1
ATOM 1994 C C . LYS A 1 266 ? -11.238 -5.455 26.166 1.00 94.94 266 LYS A C 1
ATOM 1996 O O . LYS A 1 266 ? -11.547 -6.355 26.935 1.00 94.94 266 LYS A O 1
ATOM 2001 N N . TYR A 1 267 ? -11.203 -5.610 24.845 1.00 93.94 267 TYR A N 1
ATOM 2002 C CA . TYR A 1 267 ? -11.386 -6.888 24.165 1.00 93.94 267 TYR A CA 1
ATOM 2003 C C . TYR A 1 267 ? -10.875 -6.814 22.725 1.00 93.94 267 TYR A C 1
ATOM 2005 O O . TYR A 1 267 ? -10.643 -5.736 22.174 1.00 93.94 267 TYR A O 1
ATOM 2013 N N . SER A 1 268 ? -10.738 -7.984 22.106 1.00 93.81 268 SER A N 1
ATOM 2014 C CA . SER A 1 268 ? -10.487 -8.125 20.675 1.00 93.81 268 SER A CA 1
ATOM 2015 C C . SER A 1 268 ? -11.427 -9.166 20.075 1.00 93.81 268 SER A C 1
ATOM 2017 O O . SER A 1 268 ? -11.872 -10.091 20.757 1.00 93.81 268 SER A O 1
ATOM 2019 N N . ARG A 1 269 ? -11.748 -9.001 18.794 1.00 94.75 269 ARG A N 1
ATOM 2020 C CA . ARG A 1 269 ? -12.601 -9.899 18.020 1.00 94.75 269 ARG A CA 1
ATOM 2021 C C . ARG A 1 269 ? -12.033 -10.049 16.617 1.00 94.75 269 ARG A C 1
ATOM 2023 O O . ARG A 1 269 ? -11.677 -9.071 15.972 1.00 94.75 269 ARG A O 1
ATOM 2030 N N . THR A 1 270 ? -11.970 -11.278 16.122 1.00 96.62 270 THR A N 1
ATOM 2031 C CA . THR A 1 270 ? -11.596 -11.544 14.728 1.00 96.62 270 THR A CA 1
ATOM 2032 C C . THR A 1 270 ? -12.724 -11.152 13.778 1.00 96.62 270 THR A C 1
ATOM 2034 O O . THR A 1 270 ? -13.891 -11.390 14.082 1.00 96.62 270 THR A O 1
ATOM 2037 N N . MET A 1 271 ? -12.351 -10.575 12.640 1.00 97.81 271 MET A N 1
ATOM 2038 C CA . MET A 1 271 ? -13.241 -10.262 11.526 1.00 97.81 271 MET A CA 1
ATOM 2039 C C . MET A 1 271 ? -13.021 -11.267 10.397 1.00 97.81 271 MET A C 1
ATOM 2041 O O . MET A 1 271 ? -11.874 -11.544 10.043 1.00 97.81 271 MET A O 1
ATOM 2045 N N . ALA A 1 272 ? -14.097 -11.787 9.823 1.00 98.06 272 ALA A N 1
ATOM 2046 C CA . ALA A 1 272 ? -14.082 -12.510 8.559 1.00 98.06 272 ALA A CA 1
ATOM 2047 C C . ALA A 1 272 ? -14.297 -11.549 7.377 1.00 98.06 272 ALA A C 1
ATOM 2049 O O . ALA A 1 272 ? -14.773 -10.426 7.545 1.00 98.06 272 ALA A O 1
ATOM 2050 N N . ILE A 1 273 ? -13.948 -11.981 6.162 1.00 98.31 273 ILE A N 1
ATOM 2051 C CA . ILE A 1 273 ? -14.317 -11.241 4.947 1.00 98.31 273 ILE A CA 1
ATOM 2052 C C . ILE A 1 273 ? -15.847 -11.101 4.886 1.00 98.31 273 ILE A C 1
ATOM 2054 O O . ILE A 1 273 ? -16.559 -12.093 5.020 1.00 98.31 273 ILE A O 1
ATOM 2058 N N . GLY A 1 274 ? -16.332 -9.881 4.663 1.00 98.12 274 GLY A N 1
ATOM 2059 C CA . GLY A 1 274 ? -17.751 -9.523 4.663 1.00 98.12 274 GLY A CA 1
ATOM 2060 C C . GLY A 1 274 ? -18.284 -9.065 6.025 1.00 98.12 274 GLY A C 1
ATOM 2061 O O . GLY A 1 274 ? -19.393 -8.538 6.085 1.00 98.12 274 GLY A O 1
ATOM 2062 N N . ASP A 1 275 ? -17.517 -9.210 7.114 1.00 98.44 275 ASP A N 1
ATOM 2063 C CA . ASP A 1 275 ? -17.923 -8.656 8.405 1.00 98.44 275 ASP A CA 1
ATOM 2064 C C . ASP A 1 275 ? -17.931 -7.128 8.340 1.00 98.44 275 ASP A C 1
ATOM 2066 O O . ASP A 1 275 ? -16.923 -6.498 8.004 1.00 98.44 275 ASP A O 1
ATOM 2070 N N . ARG A 1 276 ? -19.062 -6.544 8.742 1.00 98.00 276 ARG A N 1
ATOM 2071 C CA . ARG A 1 276 ? -19.282 -5.102 8.860 1.00 98.00 276 ARG A CA 1
ATOM 2072 C C . ARG A 1 276 ? -19.611 -4.753 10.306 1.00 98.00 276 ARG A C 1
ATOM 2074 O O . ARG A 1 276 ? -20.583 -5.253 10.868 1.00 98.00 276 ARG A O 1
ATOM 2081 N N . ILE A 1 277 ? -18.783 -3.912 10.916 1.00 98.06 277 ILE A N 1
ATOM 2082 C CA . ILE A 1 277 ? -18.869 -3.548 12.334 1.00 98.06 277 ILE A CA 1
ATOM 2083 C C . ILE A 1 277 ? -19.143 -2.050 12.441 1.00 98.06 277 ILE A C 1
ATOM 2085 O O . ILE A 1 277 ? -18.408 -1.239 11.881 1.00 98.06 277 ILE A O 1
ATOM 2089 N N . SER A 1 278 ? -20.207 -1.681 13.157 1.00 97.38 278 SER A N 1
ATOM 2090 C CA . SER A 1 278 ? -20.469 -0.284 13.517 1.00 97.38 278 SER A CA 1
ATOM 2091 C C . SER A 1 278 ? -19.524 0.161 14.625 1.00 97.38 278 SER A C 1
ATOM 2093 O O . SER A 1 278 ? -19.278 -0.602 15.560 1.00 97.38 278 SER A O 1
ATOM 2095 N N . LEU A 1 279 ? -19.028 1.395 14.533 1.00 95.50 279 LEU A N 1
ATOM 2096 C CA . LEU A 1 279 ? -18.273 1.985 15.633 1.00 95.50 279 LEU A CA 1
ATOM 2097 C C . LEU A 1 279 ? -19.166 2.148 16.851 1.00 95.50 279 LEU A C 1
ATOM 2099 O O . LEU A 1 279 ? -20.350 2.471 16.745 1.00 95.50 279 LEU A O 1
ATOM 2103 N N . GLU A 1 280 ? -18.568 1.974 18.016 1.00 91.88 280 GLU A N 1
ATOM 2104 C CA . GLU A 1 280 ? -19.246 2.253 19.273 1.00 91.88 280 GLU A CA 1
ATOM 2105 C C . GLU A 1 280 ? -18.806 3.596 19.880 1.00 91.88 280 GLU A C 1
ATOM 2107 O O . GLU A 1 280 ? -19.475 4.148 20.753 1.00 91.88 280 GLU A O 1
ATOM 2112 N N . THR A 1 281 ? -17.671 4.132 19.436 1.00 89.62 281 THR A N 1
ATOM 2113 C CA . THR A 1 281 ? -17.221 5.491 19.733 1.00 89.62 281 THR A CA 1
ATOM 2114 C C . THR A 1 281 ? -18.158 6.482 19.051 1.00 89.62 281 THR A C 1
ATOM 2116 O O . THR A 1 281 ? -18.385 6.393 17.850 1.00 89.62 281 THR A O 1
ATOM 2119 N N . GLY A 1 282 ? -18.700 7.437 19.813 1.00 88.44 282 GLY A N 1
ATOM 2120 C CA . GLY A 1 282 ? -19.724 8.356 19.307 1.00 88.44 282 GLY A CA 1
ATOM 2121 C C . GLY A 1 282 ? -19.196 9.521 18.466 1.00 88.44 282 GLY A C 1
ATOM 2122 O O . GLY A 1 282 ? -19.913 10.027 17.617 1.00 88.44 282 GLY A O 1
ATOM 2123 N N . ALA A 1 283 ? -17.964 9.977 18.683 1.00 92.44 283 ALA A N 1
ATOM 2124 C CA . ALA A 1 283 ? -17.380 11.078 17.917 1.00 92.44 283 ALA A CA 1
ATOM 2125 C C . ALA A 1 283 ? -15.856 11.005 17.915 1.00 92.44 283 ALA A C 1
ATOM 2127 O O . ALA A 1 283 ? -15.260 10.473 18.859 1.00 92.44 283 ALA A O 1
ATOM 2128 N N . GLY A 1 284 ? -15.243 11.585 16.886 1.00 93.88 284 GLY A N 1
ATOM 2129 C CA . GLY A 1 284 ? -13.798 11.700 16.780 1.00 93.88 284 GLY A CA 1
ATOM 2130 C C . GLY A 1 284 ? -13.315 11.632 15.340 1.00 93.88 284 GLY A C 1
ATOM 2131 O O . GLY A 1 284 ? -13.953 12.146 14.418 1.00 93.88 284 GLY A O 1
ATOM 2132 N N . MET A 1 285 ? -12.167 10.988 15.159 1.00 93.69 285 MET A N 1
ATOM 2133 C CA . MET A 1 285 ? -11.456 10.925 13.887 1.00 93.69 285 MET A CA 1
ATOM 2134 C C . MET A 1 285 ? -11.033 9.500 13.553 1.00 93.69 285 MET A C 1
ATOM 2136 O O . MET A 1 285 ? -10.612 8.741 14.426 1.00 93.69 285 MET A O 1
ATOM 2140 N N . LEU A 1 286 ? -11.104 9.156 12.270 1.00 94.88 286 LEU A N 1
ATOM 2141 C CA . LEU A 1 286 ? -10.525 7.936 11.721 1.00 94.88 286 LEU A CA 1
ATOM 2142 C C . LEU A 1 286 ? -9.189 8.270 11.074 1.00 94.88 286 LEU A C 1
ATOM 2144 O O . LEU A 1 286 ? -9.113 9.109 10.168 1.00 94.88 286 LEU A O 1
ATOM 2148 N N . A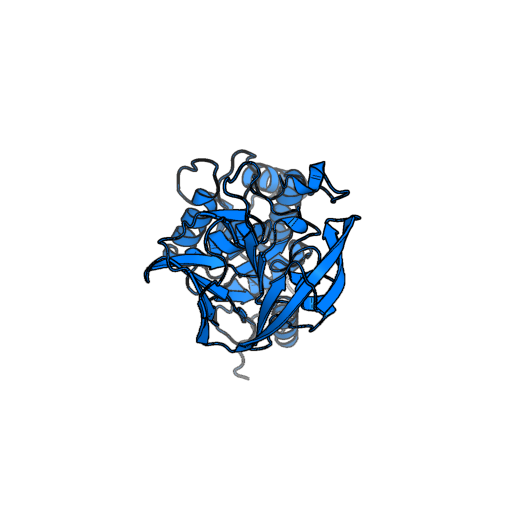LA A 1 287 ? -8.147 7.584 11.525 1.00 92.88 287 ALA A N 1
ATOM 2149 C CA . ALA A 1 287 ? -6.887 7.514 10.817 1.00 92.88 287 ALA A CA 1
ATOM 2150 C C . ALA A 1 287 ? -6.821 6.240 9.985 1.00 92.88 287 ALA A C 1
ATOM 2152 O O . ALA A 1 287 ? -7.072 5.151 10.494 1.00 92.88 287 ALA A O 1
ATOM 2153 N N . LEU A 1 288 ? -6.511 6.408 8.706 1.00 94.50 288 LEU A N 1
ATOM 2154 C CA . LEU A 1 288 ? -6.500 5.373 7.686 1.00 94.50 288 LEU A CA 1
ATOM 2155 C C . LEU A 1 288 ? -5.054 5.164 7.256 1.00 94.50 288 LEU A C 1
ATOM 2157 O O . LEU A 1 288 ? -4.434 6.087 6.724 1.00 94.50 288 LEU A O 1
ATOM 2161 N N . ASP A 1 289 ? -4.513 3.975 7.510 1.00 91.62 289 ASP A N 1
ATOM 2162 C CA . ASP A 1 289 ? -3.113 3.639 7.228 1.00 91.62 289 ASP A CA 1
ATOM 2163 C C . ASP A 1 289 ? -2.127 4.677 7.808 1.00 91.62 289 ASP A C 1
ATOM 2165 O O . ASP A 1 289 ? -1.166 5.111 7.166 1.00 91.62 289 ASP A O 1
ATOM 2169 N N . GLY A 1 290 ? -2.415 5.119 9.038 1.00 82.12 290 GLY A N 1
ATOM 2170 C CA . GLY A 1 290 ? -1.601 6.065 9.801 1.00 82.12 290 GLY A CA 1
ATOM 2171 C C . GLY A 1 290 ? -1.923 7.555 9.626 1.00 82.12 290 GLY A C 1
ATOM 2172 O O . GLY A 1 290 ? -1.395 8.349 10.407 1.00 82.12 290 GLY A O 1
ATOM 2173 N N . GLU A 1 291 ? -2.793 7.955 8.690 1.00 82.81 291 GLU A N 1
ATOM 2174 C CA . GLU A 1 291 ? -3.157 9.367 8.458 1.00 82.81 291 GLU A CA 1
ATOM 2175 C C . GLU A 1 291 ? -4.627 9.663 8.793 1.00 82.81 291 GLU A C 1
ATOM 2177 O O . GLU A 1 291 ? -5.529 8.978 8.325 1.00 82.81 291 GLU A O 1
ATOM 2182 N N . ARG A 1 292 ? -4.883 10.698 9.605 1.00 81.56 292 ARG A N 1
ATOM 2183 C CA . ARG A 1 292 ? -6.225 11.197 9.954 1.00 81.56 292 ARG A CA 1
ATOM 2184 C C . ARG A 1 292 ? -6.933 11.780 8.728 1.00 81.56 292 ARG A C 1
ATOM 2186 O O . ARG A 1 292 ? -6.461 12.772 8.177 1.00 81.56 292 ARG A O 1
ATOM 2193 N N . GLU A 1 293 ? -8.078 11.208 8.362 1.00 86.81 293 GLU A N 1
ATOM 2194 C CA . GLU A 1 293 ? -8.768 11.517 7.096 1.00 86.81 293 GLU A CA 1
ATOM 2195 C C . GLU A 1 293 ? -10.279 11.744 7.254 1.00 86.81 293 GLU A C 1
ATOM 2197 O O . GLU A 1 293 ? -10.843 12.580 6.553 1.00 86.81 293 GLU A O 1
ATOM 2202 N N . VAL A 1 294 ? -10.953 11.034 8.171 1.00 91.69 294 VAL A N 1
ATOM 2203 C CA . VAL A 1 294 ? -12.424 11.081 8.278 1.00 91.69 294 VAL A CA 1
ATOM 2204 C C . VAL A 1 294 ? -12.857 11.531 9.668 1.00 91.69 294 VAL A C 1
ATOM 2206 O O . VAL A 1 294 ? -12.710 10.798 10.643 1.00 91.69 294 VAL A O 1
ATOM 2209 N N . GLU A 1 295 ? -13.445 12.721 9.745 1.00 94.00 295 GLU A N 1
ATOM 2210 C CA . GLU A 1 295 ? -14.124 13.217 10.944 1.00 94.00 295 GLU A CA 1
ATOM 2211 C C . GLU A 1 295 ? -15.540 12.639 11.038 1.00 94.00 295 GLU A C 1
ATOM 2213 O O . GLU A 1 295 ? -16.247 12.507 10.028 1.00 94.00 295 GLU A O 1
ATOM 2218 N N . PHE A 1 296 ? -15.991 12.331 12.253 1.00 94.31 296 PHE A N 1
ATOM 2219 C CA . PHE A 1 296 ? -17.368 11.925 12.512 1.00 94.31 296 PHE A CA 1
ATOM 2220 C C . PHE A 1 296 ? -17.902 12.485 13.835 1.00 94.31 296 PHE A C 1
ATOM 2222 O O . PHE A 1 296 ? -17.191 12.610 14.833 1.00 94.31 296 PHE A O 1
ATOM 2229 N N . LEU A 1 297 ? -19.186 12.832 13.819 1.00 94.25 297 LEU A N 1
ATOM 2230 C CA . LEU A 1 297 ? -19.915 13.433 14.935 1.00 94.25 297 LEU A CA 1
ATOM 2231 C C . LEU A 1 297 ? -20.942 12.441 15.511 1.00 94.25 297 LEU A C 1
ATOM 2233 O O . LEU A 1 297 ? -21.286 11.483 14.826 1.00 94.25 297 LEU A O 1
ATOM 2237 N N . PRO A 1 298 ? -21.544 12.703 16.691 1.00 92.94 298 PRO A N 1
ATOM 2238 C CA . PRO A 1 298 ? -22.512 11.792 17.330 1.00 92.94 298 PRO A CA 1
ATOM 2239 C C . PRO A 1 298 ? -23.718 11.372 16.485 1.00 92.94 298 PRO A C 1
ATOM 2241 O O . PRO A 1 298 ? -24.363 10.371 16.778 1.00 92.94 298 PRO A O 1
ATOM 2244 N N . LYS A 1 299 ? -24.053 12.152 15.456 1.00 94.31 299 LYS A N 1
ATOM 2245 C CA . LYS A 1 299 ? -25.145 11.861 14.518 1.00 94.31 299 LYS A CA 1
ATOM 2246 C C . LYS A 1 299 ? -24.737 10.937 13.369 1.00 94.31 299 LYS A C 1
ATOM 2248 O O . LYS A 1 299 ? -25.608 10.453 12.655 1.00 94.31 299 LYS A O 1
ATOM 2253 N N . ASP A 1 300 ? -23.437 10.776 13.140 1.00 96.25 300 ASP A N 1
ATOM 2254 C CA . ASP A 1 300 ? -22.910 10.008 12.024 1.00 96.25 300 ASP A CA 1
ATOM 2255 C C . ASP A 1 300 ? -22.852 8.525 12.394 1.00 96.25 300 ASP A C 1
ATOM 2257 O O . ASP A 1 300 ? -22.351 8.147 13.452 1.00 96.25 300 ASP A O 1
ATOM 2261 N N . ARG A 1 301 ? -23.320 7.665 11.491 1.00 96.25 301 ARG A N 1
ATOM 2262 C CA . ARG A 1 301 ? -23.141 6.218 11.592 1.00 96.25 301 ARG A CA 1
ATOM 2263 C C . ARG A 1 301 ? -21.903 5.816 10.805 1.00 96.25 301 ARG A C 1
ATOM 2265 O O . ARG A 1 301 ? -21.903 5.925 9.579 1.00 96.25 301 ARG A O 1
ATOM 2272 N N . ILE A 1 302 ? -20.881 5.327 11.500 1.00 98.06 302 ILE A N 1
ATOM 2273 C CA . ILE A 1 302 ? -19.665 4.799 10.878 1.00 98.06 302 ILE A CA 1
ATOM 2274 C C . ILE A 1 302 ? -19.659 3.278 10.951 1.00 98.06 302 ILE A C 1
ATOM 2276 O O . ILE A 1 302 ? -19.897 2.698 12.011 1.00 98.06 302 ILE A O 1
ATOM 2280 N N . GLU A 1 303 ? -19.358 2.637 9.827 1.00 98.38 303 GLU A N 1
ATOM 2281 C CA . GLU A 1 303 ? -19.222 1.188 9.730 1.00 98.38 303 GLU A CA 1
ATOM 2282 C C . GLU A 1 303 ? -17.947 0.820 8.985 1.00 98.38 303 GLU A C 1
ATOM 2284 O O . GLU A 1 303 ? -17.650 1.385 7.933 1.00 98.38 303 GLU A O 1
ATOM 2289 N N . ILE A 1 304 ? -17.214 -0.148 9.526 1.00 98.56 304 ILE A N 1
ATOM 2290 C CA . ILE A 1 304 ? -15.987 -0.668 8.937 1.00 98.56 304 ILE A CA 1
ATOM 2291 C C . ILE A 1 304 ? -16.251 -2.088 8.458 1.00 98.56 304 ILE A C 1
ATOM 2293 O O . ILE A 1 304 ? -16.659 -2.950 9.237 1.00 98.56 304 ILE A O 1
ATOM 2297 N N . GLU A 1 305 ? -16.027 -2.327 7.174 1.00 98.75 305 GLU A N 1
ATOM 2298 C CA . GLU A 1 305 ? -16.209 -3.628 6.538 1.00 98.75 305 GLU A CA 1
ATOM 2299 C C . GLU A 1 305 ? -14.864 -4.188 6.084 1.00 98.75 305 GLU A C 1
ATOM 2301 O O . GLU A 1 305 ? -14.108 -3.511 5.387 1.00 98.75 305 GLU A O 1
ATOM 2306 N N . LEU A 1 306 ? -14.573 -5.440 6.436 1.00 98.75 306 LEU A N 1
ATOM 2307 C CA . LEU A 1 306 ? -13.409 -6.142 5.906 1.00 98.75 306 LEU A CA 1
ATOM 2308 C C . LEU A 1 306 ? -13.758 -6.801 4.569 1.00 98.75 306 LEU A C 1
ATOM 2310 O O . LEU A 1 306 ? -14.615 -7.676 4.508 1.00 98.75 306 LEU A O 1
ATOM 2314 N N . THR A 1 307 ? -13.035 -6.459 3.505 1.00 98.19 307 THR A N 1
ATOM 2315 C CA . THR A 1 307 ? -13.226 -7.047 2.171 1.00 98.19 307 THR A CA 1
ATOM 2316 C C . THR A 1 307 ? -11.926 -7.612 1.609 1.00 98.19 307 THR A C 1
ATOM 2318 O O . THR A 1 307 ? -10.831 -7.353 2.118 1.00 98.19 307 THR A O 1
ATOM 2321 N N . ARG A 1 308 ? -12.041 -8.376 0.515 1.00 96.12 308 ARG A N 1
ATOM 2322 C CA . ARG A 1 308 ? -10.900 -8.813 -0.302 1.00 96.12 308 ARG A CA 1
ATOM 2323 C C . ARG A 1 308 ? -10.782 -8.030 -1.607 1.00 96.12 308 ARG A C 1
ATOM 2325 O O . ARG A 1 308 ? -10.173 -8.504 -2.555 1.00 96.12 308 ARG A O 1
ATOM 2332 N N . ASP A 1 309 ? -11.335 -6.824 -1.650 1.00 95.75 309 ASP A N 1
ATOM 2333 C CA . ASP A 1 309 ? -11.372 -6.035 -2.879 1.00 95.75 309 ASP A CA 1
ATOM 2334 C C . ASP A 1 309 ? -10.184 -5.067 -2.990 1.00 95.75 309 ASP A C 1
ATOM 2336 O O . ASP A 1 309 ? -10.175 -4.206 -3.869 1.00 95.75 309 ASP A O 1
ATOM 2340 N N . GLY A 1 310 ? -9.164 -5.194 -2.131 1.00 97.12 310 GLY A N 1
ATOM 2341 C CA . GLY A 1 310 ? -7.935 -4.395 -2.193 1.00 97.12 310 GLY A CA 1
ATOM 2342 C C . GLY A 1 310 ? -7.193 -4.553 -3.527 1.00 97.12 310 GLY A C 1
ATOM 2343 O O . GLY A 1 310 ? -7.608 -5.340 -4.370 1.00 97.12 310 GLY A O 1
ATOM 2344 N N . PRO A 1 311 ? -6.103 -3.813 -3.770 1.00 97.81 311 PRO A N 1
ATOM 2345 C CA . PRO A 1 311 ? -5.393 -3.893 -5.044 1.00 97.81 311 PRO A CA 1
ATOM 2346 C C . PRO A 1 311 ? -4.803 -5.294 -5.278 1.00 97.81 311 PRO A C 1
ATOM 2348 O O . PRO A 1 311 ? -4.544 -6.046 -4.330 1.00 97.81 311 PRO A O 1
ATOM 2351 N N . LEU A 1 312 ? -4.565 -5.635 -6.546 1.00 97.50 312 LEU A N 1
ATOM 2352 C CA . LEU A 1 312 ? -3.681 -6.746 -6.891 1.00 97.50 312 LEU A CA 1
ATOM 2353 C C . LEU A 1 312 ? -2.240 -6.328 -6.592 1.00 97.50 312 LEU A C 1
ATOM 2355 O O . LEU A 1 312 ? -1.801 -5.272 -7.035 1.00 97.50 312 LEU A O 1
ATOM 2359 N N . VAL A 1 313 ? -1.508 -7.145 -5.844 1.00 97.75 313 VAL A N 1
ATOM 2360 C CA . VAL A 1 313 ? -0.095 -6.923 -5.518 1.00 97.75 313 VAL A CA 1
ATOM 2361 C C . VAL A 1 313 ? 0.737 -8.046 -6.113 1.00 97.75 313 VAL A C 1
ATOM 2363 O O . VAL A 1 313 ? 0.378 -9.219 -5.991 1.00 97.75 313 VAL A O 1
ATOM 2366 N N . VAL A 1 314 ? 1.836 -7.690 -6.770 1.00 97.81 314 VAL A N 1
ATOM 2367 C CA . VAL A 1 314 ? 2.798 -8.648 -7.318 1.00 97.81 314 VAL A CA 1
ATOM 2368 C C . VAL A 1 314 ? 3.571 -9.302 -6.175 1.00 97.81 314 VAL A C 1
ATOM 2370 O O . VAL A 1 314 ? 4.188 -8.629 -5.350 1.00 97.81 314 VAL A O 1
ATOM 2373 N N . ASP A 1 315 ? 3.564 -10.631 -6.153 1.00 96.56 315 ASP A N 1
ATOM 2374 C CA . ASP A 1 315 ? 4.439 -11.436 -5.310 1.00 96.56 315 ASP A CA 1
ATOM 2375 C C . ASP A 1 315 ? 5.803 -11.523 -6.000 1.00 96.56 315 ASP A C 1
ATOM 2377 O O . ASP A 1 315 ? 6.015 -12.358 -6.881 1.00 96.56 315 ASP A O 1
ATOM 2381 N N . ILE A 1 316 ? 6.699 -10.592 -5.660 1.00 96.62 316 ILE A N 1
ATOM 2382 C CA . ILE A 1 316 ? 7.996 -10.439 -6.332 1.00 96.62 316 ILE A CA 1
ATOM 2383 C C . ILE A 1 316 ? 8.825 -11.733 -6.254 1.00 96.62 316 ILE A C 1
ATOM 2385 O O . ILE A 1 316 ? 9.233 -12.211 -7.313 1.00 96.62 316 ILE A O 1
ATOM 2389 N N . PRO A 1 317 ? 9.046 -12.357 -5.074 1.00 96.69 317 PRO A N 1
ATOM 2390 C CA . PRO A 1 317 ? 9.805 -13.604 -5.007 1.00 96.69 317 PRO A CA 1
ATOM 2391 C C . PRO A 1 317 ? 9.186 -14.730 -5.839 1.00 96.69 317 PRO A C 1
ATOM 2393 O O . PRO A 1 317 ? 9.904 -15.391 -6.586 1.00 96.69 317 PRO A O 1
ATOM 2396 N N . ALA A 1 318 ? 7.865 -14.934 -5.758 1.00 96.69 318 ALA A N 1
ATOM 2397 C CA . ALA A 1 318 ? 7.210 -16.004 -6.510 1.00 96.69 318 ALA A CA 1
ATOM 2398 C C . ALA A 1 318 ? 7.231 -15.749 -8.025 1.00 96.69 318 ALA A C 1
ATOM 2400 O O . ALA A 1 318 ? 7.413 -16.686 -8.800 1.00 96.69 318 ALA A O 1
ATOM 2401 N N . THR A 1 319 ? 7.084 -14.489 -8.441 1.00 97.38 319 THR A N 1
ATOM 2402 C CA . THR A 1 319 ? 7.157 -14.076 -9.849 1.00 97.38 319 THR A CA 1
ATOM 2403 C C . THR A 1 319 ? 8.545 -14.333 -10.421 1.00 97.38 319 THR A C 1
ATOM 2405 O O . THR A 1 319 ? 8.675 -14.966 -11.464 1.00 97.38 319 THR A O 1
ATOM 2408 N N . LEU A 1 320 ? 9.595 -13.898 -9.719 1.00 96.62 320 LEU A N 1
ATOM 2409 C CA . LEU A 1 320 ? 10.972 -14.089 -10.172 1.00 96.62 320 LEU A CA 1
ATOM 2410 C C . LEU A 1 320 ? 11.383 -15.565 -10.159 1.00 96.62 320 LEU A C 1
ATOM 2412 O O . LEU A 1 320 ? 12.048 -16.004 -11.091 1.00 96.62 320 LEU A O 1
ATOM 2416 N N . SER A 1 321 ? 10.953 -16.338 -9.156 1.00 97.19 321 SER A N 1
ATOM 2417 C CA . SER A 1 321 ? 11.181 -17.788 -9.128 1.00 97.19 321 SER A CA 1
ATOM 2418 C C . SER A 1 321 ? 10.532 -18.466 -10.333 1.00 97.19 321 SER A C 1
ATOM 2420 O O . SER A 1 321 ? 11.204 -19.177 -11.068 1.00 97.19 321 SER A O 1
ATOM 2422 N N . CYS A 1 322 ? 9.249 -18.189 -10.587 1.00 96.38 322 CYS A N 1
ATOM 2423 C CA . CYS A 1 322 ? 8.529 -18.803 -11.699 1.00 96.38 322 CYS A CA 1
ATOM 2424 C C . CYS A 1 322 ? 9.084 -18.377 -13.067 1.00 96.38 322 CYS A C 1
ATOM 2426 O O . CYS A 1 322 ? 9.085 -19.173 -14.002 1.00 96.38 322 CYS A O 1
ATOM 2428 N N . ALA A 1 323 ? 9.555 -17.133 -13.193 1.00 94.69 323 ALA A N 1
ATOM 2429 C CA . ALA A 1 323 ? 10.216 -16.652 -14.401 1.00 94.69 323 ALA A CA 1
ATOM 2430 C C . ALA A 1 323 ? 11.567 -17.351 -14.627 1.00 94.69 323 ALA A C 1
ATOM 2432 O O . ALA A 1 323 ? 11.874 -17.766 -15.744 1.00 94.69 323 ALA A O 1
ATOM 2433 N N . ALA A 1 324 ? 12.359 -17.537 -13.566 1.00 95.12 324 ALA A N 1
ATOM 2434 C CA . ALA A 1 324 ? 13.629 -18.253 -13.639 1.00 95.12 324 ALA A CA 1
ATOM 2435 C C . ALA A 1 324 ? 13.441 -19.719 -14.055 1.00 95.12 324 ALA A C 1
ATOM 2437 O O . ALA A 1 324 ? 14.144 -20.180 -14.952 1.00 95.12 324 ALA A O 1
ATOM 2438 N N . ASP A 1 325 ? 12.452 -20.410 -13.479 1.00 93.88 325 ASP A N 1
ATOM 2439 C CA . ASP A 1 325 ? 12.119 -21.803 -13.817 1.00 93.88 325 ASP A CA 1
ATOM 2440 C C . ASP A 1 325 ? 11.728 -21.979 -15.295 1.00 93.88 325 ASP A C 1
ATOM 2442 O O . ASP A 1 325 ? 11.849 -23.069 -15.849 1.00 93.88 325 ASP A O 1
ATOM 2446 N N . ARG A 1 326 ? 11.290 -20.898 -15.952 1.00 90.56 326 ARG A N 1
ATOM 2447 C CA . ARG A 1 326 ? 10.919 -20.864 -17.376 1.00 90.56 326 ARG A CA 1
ATOM 2448 C C . ARG A 1 326 ? 11.995 -20.297 -18.292 1.00 90.56 326 ARG A C 1
ATOM 2450 O O . ARG A 1 326 ? 11.734 -20.046 -19.463 1.00 90.56 326 ARG A O 1
ATOM 2457 N N . GLY A 1 327 ? 13.197 -20.072 -17.772 1.00 89.81 327 GLY A N 1
ATOM 2458 C CA . GLY A 1 327 ? 14.318 -19.584 -18.564 1.00 89.81 327 GLY A CA 1
ATOM 2459 C C . GLY A 1 327 ? 14.239 -18.105 -18.952 1.00 89.81 327 GLY A C 1
ATOM 2460 O O . GLY A 1 327 ? 15.061 -17.665 -19.748 1.00 89.81 327 GLY A O 1
ATOM 2461 N N . PHE A 1 328 ? 13.335 -17.315 -18.352 1.00 88.94 328 PHE A N 1
ATOM 2462 C CA . PHE A 1 328 ? 13.146 -15.890 -18.669 1.00 88.94 328 PHE A CA 1
ATOM 2463 C C . PHE A 1 328 ? 14.458 -15.087 -18.601 1.00 88.94 328 PHE A C 1
ATOM 2465 O O . PHE A 1 328 ? 14.701 -14.185 -19.394 1.00 88.94 328 PHE A O 1
ATOM 2472 N N . PHE A 1 329 ? 15.347 -15.427 -17.665 1.00 89.00 329 PHE A N 1
ATOM 2473 C CA . PHE A 1 329 ? 16.624 -14.726 -17.475 1.00 89.00 329 PHE A CA 1
ATOM 2474 C C . PHE A 1 329 ? 17.804 -15.335 -18.250 1.00 89.00 329 PHE A C 1
ATOM 2476 O O . PHE A 1 329 ? 18.931 -14.860 -18.102 1.00 89.00 329 PHE A O 1
ATOM 2483 N N . LEU A 1 330 ? 17.592 -16.403 -19.023 1.00 87.31 330 LEU A N 1
ATOM 2484 C CA . LEU A 1 330 ? 18.662 -17.062 -19.768 1.00 87.31 330 LEU A CA 1
ATOM 2485 C C . LEU A 1 330 ? 18.974 -16.295 -21.055 1.00 87.31 330 LEU A C 1
ATOM 2487 O O . LEU A 1 330 ? 18.082 -15.788 -21.729 1.00 87.31 330 LEU A O 1
ATOM 2491 N N . ILE A 1 331 ? 20.259 -16.250 -21.405 1.00 81.12 331 ILE A N 1
ATOM 2492 C CA . ILE A 1 331 ? 20.759 -15.713 -22.672 1.00 81.12 331 ILE A CA 1
ATOM 2493 C C . ILE A 1 331 ? 21.467 -16.860 -23.390 1.00 81.12 331 ILE A C 1
ATOM 2495 O O . ILE A 1 331 ? 22.416 -17.439 -22.855 1.00 81.12 331 ILE A O 1
ATOM 2499 N N . HIS A 1 332 ? 21.028 -17.195 -24.601 1.00 74.00 332 HIS A N 1
ATOM 2500 C CA . HIS A 1 332 ? 21.728 -18.170 -25.431 1.00 74.00 332 HIS A CA 1
ATOM 2501 C C . HIS A 1 332 ? 22.866 -17.490 -26.194 1.00 74.00 332 HIS A C 1
ATOM 2503 O O . HIS A 1 332 ? 22.648 -16.560 -26.968 1.00 74.00 332 HIS A O 1
ATOM 2509 N N . ASN A 1 333 ? 24.092 -17.973 -25.994 1.00 68.00 333 ASN A N 1
ATOM 2510 C CA . ASN A 1 333 ? 25.245 -17.508 -26.757 1.00 68.00 333 ASN A CA 1
ATOM 2511 C C . ASN A 1 333 ? 25.168 -18.071 -28.182 1.00 68.00 333 ASN A C 1
ATOM 2513 O O . ASN A 1 333 ? 25.434 -19.255 -28.394 1.00 68.00 333 ASN A O 1
ATOM 2517 N N . THR A 1 334 ? 24.828 -17.242 -29.168 1.00 56.25 334 THR A N 1
ATOM 2518 C CA . THR A 1 334 ? 25.024 -17.591 -30.579 1.00 56.25 334 THR A CA 1
ATOM 2519 C C . THR A 1 334 ? 26.491 -17.364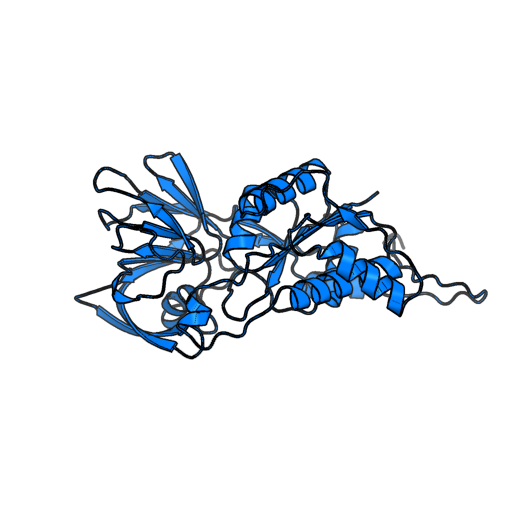 -30.985 1.00 56.25 334 THR A C 1
ATOM 2521 O O . THR A 1 334 ? 27.121 -16.417 -30.513 1.00 56.25 334 THR A O 1
ATOM 2524 N N . PRO A 1 335 ? 27.074 -18.194 -31.877 1.00 56.69 335 PRO A N 1
ATOM 2525 C CA . PRO A 1 335 ? 28.479 -18.068 -32.299 1.00 56.69 335 PRO A CA 1
ATOM 2526 C C . PRO A 1 335 ? 28.834 -16.758 -33.026 1.00 56.69 335 PRO A C 1
ATOM 2528 O O . PRO A 1 335 ? 30.009 -16.488 -33.264 1.00 56.69 335 PRO A O 1
ATOM 2531 N N . GLN A 1 336 ? 27.842 -15.951 -33.404 1.00 48.06 336 GLN A N 1
ATOM 2532 C CA . GLN A 1 336 ? 28.016 -14.637 -34.019 1.00 48.06 336 GLN A CA 1
ATOM 2533 C C . GLN A 1 336 ? 27.545 -13.595 -33.006 1.00 48.06 336 GLN A C 1
ATOM 2535 O O . GLN A 1 336 ? 26.350 -13.405 -32.800 1.00 48.06 336 GLN A O 1
ATOM 2540 N N . GLY A 1 337 ? 28.512 -13.010 -32.301 1.00 48.41 337 GLY A N 1
ATOM 2541 C CA . GLY A 1 337 ? 28.272 -12.118 -31.178 1.00 48.41 337 GLY A CA 1
ATOM 2542 C C . GLY A 1 337 ? 27.521 -10.854 -31.575 1.00 48.41 337 GLY A C 1
ATOM 2543 O O . GLY A 1 337 ? 28.077 -10.002 -32.252 1.00 48.41 337 GLY A O 1
ATOM 2544 N N . GLU A 1 338 ? 26.293 -10.740 -31.081 1.00 41.91 338 GLU A N 1
ATOM 2545 C CA . GLU A 1 338 ? 25.636 -9.498 -30.670 1.00 41.91 338 GLU A CA 1
ATOM 2546 C C . GLU A 1 338 ? 24.449 -9.877 -29.765 1.00 41.91 338 GLU A C 1
ATOM 2548 O O . GLU A 1 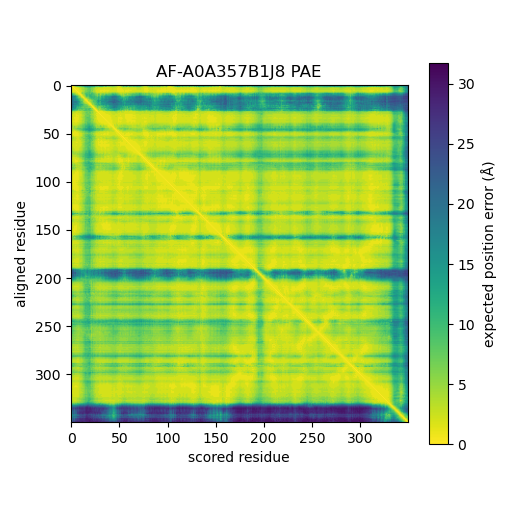338 ? 23.295 -9.926 -30.177 1.00 41.91 338 GLU A O 1
ATOM 2553 N N . THR A 1 339 ? 24.718 -10.199 -28.497 1.00 43.59 339 THR A N 1
ATOM 2554 C CA . THR A 1 339 ? 23.659 -10.316 -27.484 1.00 43.59 339 THR A CA 1
ATOM 2555 C C . THR A 1 339 ? 23.420 -8.941 -26.868 1.00 43.59 339 THR A C 1
ATOM 2557 O O . THR A 1 339 ? 24.048 -8.583 -25.870 1.00 43.59 339 THR A O 1
ATOM 2560 N N . LYS A 1 340 ? 22.502 -8.152 -27.440 1.00 42.56 340 LYS A N 1
ATOM 2561 C CA . LYS A 1 340 ? 21.760 -7.186 -26.616 1.00 42.56 340 LYS A CA 1
ATOM 2562 C C . LYS A 1 340 ? 20.823 -8.009 -25.739 1.00 42.56 340 LYS A C 1
ATOM 2564 O O . LYS A 1 340 ? 20.068 -8.803 -26.284 1.00 42.56 340 LYS A O 1
ATOM 2569 N N . GLY A 1 341 ? 20.959 -7.869 -24.417 1.00 49.66 341 GLY A N 1
ATOM 2570 C CA . GLY A 1 341 ? 20.304 -8.679 -23.383 1.00 49.66 341 GLY A CA 1
ATOM 2571 C C . GLY A 1 341 ? 18.875 -9.074 -23.743 1.00 49.66 341 GLY A C 1
ATOM 2572 O O . GLY A 1 341 ? 17.951 -8.290 -23.571 1.00 49.66 341 GLY A O 1
ATOM 2573 N N . GLY A 1 342 ? 18.723 -10.280 -24.283 1.00 53.31 342 GLY A N 1
ATOM 2574 C CA . GLY A 1 342 ? 17.438 -10.837 -24.665 1.00 53.31 342 GLY A CA 1
ATOM 2575 C C . GLY A 1 342 ? 16.951 -11.746 -23.553 1.00 53.31 342 GLY A C 1
ATOM 2576 O O . GLY A 1 342 ? 17.645 -12.689 -23.184 1.00 53.31 342 GLY A O 1
ATOM 2577 N N . ILE A 1 343 ? 15.773 -11.445 -23.020 1.00 56.69 343 ILE A N 1
ATOM 2578 C CA . ILE A 1 343 ? 14.972 -12.383 -22.235 1.00 56.69 343 ILE A CA 1
ATOM 2579 C C . ILE A 1 343 ? 14.527 -13.494 -23.193 1.00 56.69 343 ILE A C 1
ATOM 2581 O O . ILE A 1 343 ? 13.896 -13.208 -24.212 1.00 56.69 343 ILE A O 1
ATOM 2585 N N . CYS A 1 344 ? 14.864 -14.751 -22.899 1.00 51.59 344 CYS A N 1
ATOM 2586 C CA . CYS A 1 344 ? 14.340 -15.883 -23.659 1.00 51.59 344 CYS A CA 1
ATOM 2587 C C . CYS A 1 344 ? 12.917 -16.184 -23.178 1.00 51.59 344 CYS A C 1
ATOM 2589 O O . CYS A 1 344 ? 12.715 -16.609 -22.043 1.00 51.59 344 CYS A O 1
ATOM 2591 N N . ILE A 1 345 ? 11.925 -15.965 -24.040 1.00 51.66 345 ILE A N 1
ATOM 2592 C CA . ILE A 1 345 ? 10.569 -16.468 -23.818 1.00 51.66 345 ILE A CA 1
ATOM 2593 C C . ILE A 1 345 ? 10.529 -17.848 -24.474 1.00 51.66 345 ILE A C 1
ATOM 2595 O O . ILE A 1 345 ? 10.503 -17.948 -25.698 1.00 51.66 345 ILE A O 1
ATOM 2599 N N . HIS A 1 346 ? 10.605 -18.916 -23.678 1.00 45.69 346 HIS A N 1
ATOM 2600 C CA . HIS A 1 346 ? 10.286 -20.248 -24.182 1.00 45.69 346 HIS A CA 1
ATOM 2601 C C . HIS A 1 346 ? 8.773 -20.313 -24.410 1.00 45.69 346 HIS A C 1
ATOM 2603 O O . HIS A 1 346 ? 8.012 -20.368 -23.443 1.00 45.69 346 HIS A O 1
ATOM 2609 N N . ASP A 1 347 ? 8.339 -20.305 -25.671 1.00 40.06 347 ASP A N 1
ATOM 2610 C CA . ASP A 1 347 ? 7.005 -20.792 -26.014 1.00 40.06 347 ASP A CA 1
ATOM 2611 C C . ASP A 1 347 ? 6.995 -22.291 -25.707 1.00 40.06 347 ASP A C 1
ATOM 2613 O O . ASP A 1 347 ? 7.733 -23.075 -26.304 1.00 40.06 347 ASP A O 1
ATOM 2617 N N . SER A 1 348 ? 6.226 -22.683 -24.694 1.00 37.53 348 SER A N 1
ATOM 2618 C CA . SER A 1 348 ? 6.042 -24.078 -24.316 1.00 37.53 348 SER A CA 1
ATOM 2619 C C . SER A 1 348 ? 5.124 -24.765 -25.327 1.00 37.53 348 SER A C 1
ATOM 2621 O O . SER A 1 348 ? 3.948 -24.961 -25.043 1.00 37.53 348 SER A O 1
ATOM 2623 N N . ASP A 1 349 ? 5.675 -25.093 -26.490 1.00 36.09 349 ASP A N 1
ATOM 2624 C CA . ASP A 1 349 ? 5.143 -26.055 -27.457 1.00 36.09 349 ASP A CA 1
ATOM 2625 C C . ASP A 1 349 ? 6.323 -26.868 -28.031 1.00 36.09 349 ASP A C 1
ATOM 2627 O O . ASP A 1 349 ? 6.602 -26.821 -29.225 1.00 36.09 349 ASP A O 1
ATOM 2631 N N . GLU A 1 350 ? 7.052 -27.586 -27.166 1.00 33.41 350 GLU A N 1
ATOM 2632 C CA . GLU A 1 350 ? 7.880 -28.753 -27.533 1.00 33.41 350 GLU A CA 1
ATOM 2633 C C . GLU A 1 350 ? 8.100 -29.702 -26.345 1.00 33.41 350 GLU A C 1
ATOM 2635 O O . GLU A 1 350 ? 8.519 -29.230 -25.259 1.00 33.41 350 GLU A O 1
#